Protein AF-J9FQJ7-F1 (afdb_monomer)

Radius of gyration: 31.38 Å; Cα contacts (8 Å, |Δi|>4): 404; chains: 1; bounding box: 89×82×82 Å

Solvent-accessible surface area (backbone atoms only — not comparable to full-atom values): 15444 Å² total; per-residue (Å²): 133,92,81,84,87,81,90,81,82,86,78,79,83,82,81,95,75,77,75,66,72,74,61,57,68,70,65,64,70,76,75,70,66,79,76,72,74,74,38,44,45,42,69,58,22,39,30,36,49,94,94,39,80,29,40,21,56,58,61,74,60,65,75,38,63,67,59,36,51,51,44,58,73,72,46,72,92,54,49,48,59,42,84,35,36,76,84,23,55,42,47,35,35,33,52,55,97,50,30,36,29,47,49,33,40,38,34,34,33,79,86,69,47,83,44,78,45,43,34,75,76,44,34,78,75,40,48,97,34,49,55,98,84,36,30,43,37,47,85,37,66,50,76,44,46,30,31,40,82,56,75,72,46,83,44,72,38,43,62,46,58,42,36,34,32,34,36,41,34,35,30,53,58,16,26,63,75,45,80,48,80,46,80,48,83,84,76,77,60,76,48,71,68,56,50,50,52,51,52,61,67,49,38,62,54,86,84,42,63,96,46,73,92,44,51,75,47,79,42,72,46,77,73,38,57,46,97,70,55,45,84,72,48,67,43,74,80,47,49,31,46,54,92,49,72,69,55,59,68,73,61,42,53,57,52,51,49,41,68,75,63,96

Mean predicted aligned error: 13.98 Å

Secondary structure (DSSP, 8-state):
---PPPP----PPP---SSSHHHHTTTSTTS-S------PPPPPEEEEETTEEEEE-S-TGGGSHHHHHHHHHHS-TTB--BTTBTTSEEEEEEEETTEEEEEEEEEEBTT--EEEEETTGGGTTTTTTEETTEEE-TT--EEEEEEEEEEEEE-SSTT-EEEEEEEEEEEETTEEEEEEEEE--------HHHHHHHHHHHS-GGG-GGGTTSEEEEEEEEEEE-TTS-EEEEEEEEEEEESS-S--HHHHHHHHHHHH--

Structure (mmCIF, N/CA/C/O backbone):
data_AF-J9FQJ7-F1
#
_entry.id   AF-J9FQJ7-F1
#
loop_
_atom_site.group_PDB
_atom_site.id
_atom_site.type_symbol
_atom_site.label_atom_id
_atom_site.label_alt_id
_atom_site.label_comp_id
_atom_site.label_asym_id
_atom_site.label_entity_id
_atom_site.label_seq_id
_atom_site.pdbx_PDB_ins_code
_atom_site.Cartn_x
_atom_site.Cartn_y
_atom_site.Cartn_z
_atom_site.occupancy
_atom_site.B_iso_or_equiv
_atom_site.auth_seq_id
_atom_site.auth_comp_id
_atom_site.auth_asym_id
_atom_site.auth_atom_id
_atom_site.pdbx_PDB_model_num
ATOM 1 N N . MET A 1 1 ? 65.780 64.281 44.692 1.00 38.72 1 MET A N 1
ATOM 2 C CA . MET A 1 1 ? 66.089 65.196 43.569 1.00 38.72 1 MET A CA 1
ATOM 3 C C . MET A 1 1 ? 65.374 64.689 42.322 1.00 38.72 1 MET A C 1
ATOM 5 O O . MET A 1 1 ? 65.414 63.494 42.070 1.00 38.72 1 MET A O 1
ATOM 9 N N . LYS A 1 2 ? 64.657 65.574 41.615 1.00 44.59 2 LYS A N 1
ATOM 10 C CA . LYS A 1 2 ? 63.911 65.318 40.367 1.00 44.59 2 LYS A CA 1
ATOM 11 C C . LYS A 1 2 ? 64.700 64.455 39.370 1.00 44.59 2 LYS A C 1
ATOM 13 O O . LYS A 1 2 ? 65.874 64.737 39.159 1.00 44.59 2 LYS A O 1
ATOM 18 N N . LYS A 1 3 ? 63.998 63.610 38.607 1.00 37.88 3 LYS A N 1
ATOM 19 C CA . LYS A 1 3 ? 63.915 63.755 37.140 1.00 37.88 3 LYS A CA 1
ATOM 20 C C . LYS A 1 3 ? 62.794 62.888 36.556 1.00 37.88 3 LYS A C 1
ATOM 22 O O . LYS A 1 3 ? 62.635 61.727 36.905 1.00 37.88 3 LYS A O 1
ATOM 27 N N . ARG A 1 4 ? 61.992 63.538 35.707 1.00 34.91 4 ARG A N 1
ATOM 28 C CA . ARG A 1 4 ? 60.878 62.979 34.933 1.00 34.91 4 ARG A CA 1
ATOM 29 C C . ARG A 1 4 ? 61.412 61.997 33.882 1.00 34.91 4 ARG A C 1
ATOM 31 O O . ARG A 1 4 ? 62.463 62.292 33.310 1.00 34.91 4 ARG A O 1
ATOM 38 N N . PRO A 1 5 ? 60.682 60.922 33.556 1.00 39.94 5 PRO A N 1
ATOM 39 C CA . PRO A 1 5 ? 60.961 60.128 32.374 1.00 39.94 5 PRO A CA 1
ATOM 40 C C . PRO A 1 5 ? 60.365 60.757 31.106 1.00 39.94 5 PRO A C 1
ATOM 42 O O . PRO A 1 5 ? 59.358 61.467 31.127 1.00 39.94 5 PRO A O 1
ATOM 45 N N . VAL A 1 6 ? 61.075 60.485 30.016 1.00 41.38 6 VAL A N 1
ATOM 46 C CA . VAL A 1 6 ? 60.864 60.913 28.634 1.00 41.38 6 VAL A CA 1
ATOM 47 C C . VAL A 1 6 ? 59.733 60.110 27.981 1.00 41.38 6 VAL A C 1
ATOM 49 O O . VAL A 1 6 ? 59.496 58.949 28.302 1.00 41.38 6 VAL A O 1
ATOM 52 N N . ASN A 1 7 ? 59.036 60.781 27.068 1.00 40.84 7 ASN A N 1
ATOM 53 C CA . ASN A 1 7 ? 57.886 60.337 26.288 1.00 40.84 7 ASN A CA 1
ATOM 54 C C . ASN A 1 7 ? 58.243 59.213 25.289 1.00 40.84 7 ASN A C 1
ATOM 56 O O . ASN A 1 7 ? 59.280 59.296 24.636 1.00 40.84 7 ASN A O 1
ATOM 60 N N . ASN A 1 8 ? 57.356 58.231 25.084 1.00 35.78 8 ASN A N 1
ATOM 61 C CA . ASN A 1 8 ? 57.299 57.487 23.819 1.00 35.78 8 ASN A CA 1
ATOM 62 C C . ASN A 1 8 ? 55.848 57.026 23.539 1.00 35.78 8 ASN A C 1
ATOM 64 O O . ASN A 1 8 ? 55.191 56.512 24.450 1.00 35.78 8 ASN A O 1
ATOM 68 N N . PRO A 1 9 ? 55.315 57.222 22.317 1.00 40.34 9 PRO A N 1
ATOM 69 C CA . PRO A 1 9 ? 53.906 57.019 22.007 1.00 40.34 9 PRO A CA 1
ATOM 70 C C . PRO A 1 9 ? 53.543 55.536 21.867 1.00 40.34 9 PRO A C 1
ATOM 72 O O . PRO A 1 9 ? 54.308 54.717 21.353 1.00 40.34 9 PRO A O 1
ATOM 75 N N . LYS A 1 10 ? 52.326 55.206 22.315 1.00 39.50 10 LYS A N 1
ATOM 76 C CA . LYS A 1 10 ? 51.719 53.873 22.238 1.00 39.50 10 LYS A CA 1
ATOM 77 C C . LYS A 1 10 ? 51.669 53.391 20.782 1.00 39.50 10 LYS A C 1
ATOM 79 O O . LYS A 1 10 ? 50.860 53.873 19.993 1.00 39.50 10 LYS A O 1
ATOM 84 N N . LYS A 1 11 ? 52.500 52.402 20.446 1.00 37.78 11 LYS A N 1
ATOM 85 C CA . LYS A 1 11 ? 52.302 51.549 19.270 1.00 37.78 11 LYS A CA 1
ATOM 86 C C . LYS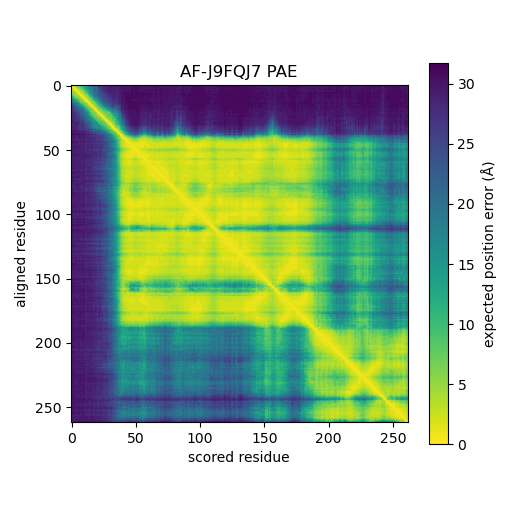 A 1 11 ? 51.132 50.606 19.555 1.00 37.78 11 LYS A C 1
ATOM 88 O O . LYS A 1 11 ? 51.197 49.787 20.468 1.00 37.78 11 LYS A O 1
ATOM 93 N N . TYR A 1 12 ? 50.060 50.754 18.785 1.00 36.38 12 TYR A N 1
ATOM 94 C CA . TYR A 1 12 ? 48.949 49.809 18.736 1.00 36.38 12 TYR A CA 1
ATOM 95 C C . TYR A 1 12 ? 49.454 48.456 18.205 1.00 36.38 12 TYR A C 1
ATOM 97 O O . TYR A 1 12 ? 50.149 48.444 17.185 1.00 36.38 12 TYR A O 1
ATOM 105 N N . PRO A 1 13 ? 49.148 47.320 18.856 1.00 41.06 13 PRO A N 1
ATOM 106 C CA . PRO A 1 13 ? 49.578 46.022 18.363 1.00 41.06 13 PRO A CA 1
ATOM 107 C C . PRO A 1 13 ? 48.732 45.602 17.158 1.00 41.06 13 PRO A C 1
ATOM 109 O O . PRO A 1 13 ? 47.512 45.440 17.234 1.00 41.06 13 PRO A O 1
ATOM 112 N N . LEU A 1 14 ? 49.436 45.428 16.042 1.00 39.94 14 LEU A N 1
ATOM 113 C CA . LEU A 1 14 ? 49.028 44.662 14.875 1.00 39.94 14 LEU A CA 1
ATOM 114 C C . LEU A 1 14 ? 48.713 43.210 15.297 1.00 39.94 14 LEU A C 1
ATOM 116 O O . LEU A 1 14 ? 49.358 42.675 16.195 1.00 39.94 14 LEU A O 1
ATOM 120 N N . MET A 1 15 ? 47.792 42.568 14.572 1.00 36.59 15 MET A N 1
ATOM 121 C CA . MET A 1 15 ? 47.469 41.128 14.597 1.00 36.59 15 MET A CA 1
ATOM 122 C C . MET A 1 15 ? 46.453 40.642 15.649 1.00 36.59 15 MET A C 1
ATOM 124 O O . MET A 1 15 ? 46.691 39.711 16.413 1.00 36.59 15 MET A O 1
ATOM 128 N N . LYS A 1 16 ? 45.219 41.156 15.554 1.00 38.44 16 LYS A N 1
ATOM 129 C CA . LYS A 1 16 ? 43.998 40.350 15.770 1.00 38.44 16 LYS A CA 1
ATOM 130 C C . LYS A 1 16 ? 43.601 39.643 14.464 1.00 38.44 16 LYS A C 1
ATOM 132 O O . LYS A 1 16 ? 42.552 39.927 13.905 1.00 38.44 16 LYS A O 1
ATOM 137 N N . THR A 1 17 ? 44.435 38.754 13.937 1.00 46.81 17 THR A N 1
ATOM 138 C CA . THR A 1 17 ? 44.127 38.042 12.679 1.00 46.81 17 THR A CA 1
ATOM 139 C C . THR A 1 17 ? 44.754 36.652 12.651 1.00 46.81 17 THR A C 1
ATOM 141 O O . THR A 1 17 ? 45.460 36.307 11.719 1.00 46.81 17 THR A O 1
ATOM 144 N N . LEU A 1 18 ? 44.512 35.834 13.679 1.00 37.97 18 LEU A N 1
ATOM 145 C CA . LEU A 1 18 ? 44.855 34.399 13.639 1.00 37.97 18 LEU A CA 1
ATOM 146 C C . LEU A 1 18 ? 43.836 33.484 14.348 1.00 37.97 18 LEU A C 1
ATOM 148 O O . LEU A 1 18 ? 44.015 32.271 14.373 1.00 37.97 18 LEU A O 1
ATOM 152 N N . SER A 1 19 ? 42.715 34.019 14.850 1.00 38.72 19 SER A N 1
ATOM 153 C CA . SER A 1 19 ? 41.631 33.221 15.458 1.00 38.72 19 SER A CA 1
ATOM 154 C C . SER A 1 19 ? 40.367 33.090 14.594 1.00 38.72 19 SER A C 1
ATOM 156 O O . SER A 1 19 ? 39.482 32.306 14.934 1.00 38.72 19 SER A O 1
ATOM 158 N N . ALA A 1 20 ? 40.284 33.793 13.458 1.00 40.03 20 ALA A N 1
ATOM 159 C CA . ALA A 1 20 ? 39.138 33.715 12.545 1.00 40.03 20 ALA A CA 1
ATOM 160 C C . ALA A 1 20 ? 39.263 32.588 11.499 1.00 40.03 20 ALA A C 1
ATOM 162 O O . ALA A 1 20 ? 38.255 32.055 11.047 1.00 40.03 20 ALA A O 1
ATOM 163 N N . PHE A 1 21 ? 40.482 32.154 11.160 1.00 41.41 21 PHE A N 1
ATOM 164 C CA . PHE A 1 21 ? 40.698 31.182 10.078 1.00 41.41 21 PHE A CA 1
ATOM 165 C C . PHE A 1 21 ? 40.535 29.714 10.509 1.00 41.41 21 PHE A C 1
ATOM 167 O O . PHE A 1 21 ? 40.310 28.838 9.682 1.00 41.41 21 PHE A O 1
ATOM 174 N N . ARG A 1 22 ? 40.573 29.433 11.819 1.00 34.91 22 ARG A N 1
ATOM 175 C CA . ARG A 1 22 ? 40.413 28.072 12.365 1.00 34.91 22 ARG A CA 1
ATOM 176 C C . ARG A 1 22 ? 38.962 27.705 12.705 1.00 34.91 22 ARG A C 1
ATOM 178 O O . ARG A 1 22 ? 38.684 26.548 12.990 1.00 34.91 22 ARG A O 1
ATOM 185 N N . ARG A 1 23 ? 38.039 28.677 12.660 1.00 37.31 23 ARG A N 1
ATOM 186 C CA . ARG A 1 23 ? 36.595 28.479 12.905 1.00 37.31 23 ARG A CA 1
ATOM 187 C C . ARG A 1 23 ? 35.759 28.398 11.626 1.00 37.31 23 ARG A C 1
ATOM 189 O O . ARG A 1 23 ? 34.637 27.915 11.685 1.00 37.31 23 ARG A O 1
ATOM 196 N N . PHE A 1 24 ? 36.305 28.808 10.479 1.00 39.41 24 PHE A N 1
ATOM 197 C CA . PHE A 1 24 ? 35.575 28.787 9.206 1.00 39.41 24 PHE A CA 1
ATOM 198 C C . PHE A 1 24 ? 35.707 27.455 8.444 1.00 39.41 24 PHE A C 1
ATOM 200 O O . PHE A 1 24 ? 34.824 27.099 7.676 1.00 39.41 24 PHE A O 1
ATOM 207 N N . VAL A 1 25 ? 36.756 26.668 8.713 1.00 42.97 25 VAL A N 1
ATOM 208 C CA . VAL A 1 25 ? 36.986 25.360 8.058 1.00 42.97 25 VAL A CA 1
ATOM 209 C C . VAL A 1 25 ? 36.219 24.207 8.733 1.00 42.97 25 VAL A C 1
ATOM 211 O O . VAL A 1 25 ? 36.070 23.141 8.151 1.00 42.97 25 VAL A O 1
ATOM 214 N N . PHE A 1 26 ? 35.652 24.421 9.926 1.00 33.88 26 PHE A N 1
ATOM 215 C CA . PHE A 1 26 ? 34.809 23.421 10.603 1.00 33.88 26 PHE A CA 1
ATOM 216 C C . PHE A 1 26 ? 33.304 23.569 10.328 1.00 33.88 26 PHE A C 1
ATOM 218 O O . PHE A 1 26 ? 32.543 22.673 10.674 1.00 33.88 26 PHE A O 1
ATOM 225 N N . PHE A 1 27 ? 32.866 24.664 9.695 1.00 36.97 27 PHE A N 1
ATOM 226 C CA . PHE A 1 27 ? 31.447 24.890 9.381 1.00 36.97 27 PHE A CA 1
ATOM 227 C C . PHE A 1 27 ? 31.077 24.604 7.920 1.00 36.97 27 PHE A C 1
ATOM 229 O O . PHE A 1 27 ? 29.901 24.434 7.617 1.00 36.97 27 PHE A O 1
ATOM 236 N N . THR A 1 28 ? 32.052 24.499 7.014 1.00 43.72 28 THR A N 1
ATOM 237 C CA . THR A 1 28 ? 31.805 24.210 5.590 1.00 43.72 28 THR A CA 1
ATOM 238 C C . THR A 1 28 ? 31.929 22.729 5.225 1.00 43.72 28 THR A C 1
ATOM 240 O O . THR A 1 28 ? 31.447 22.325 4.172 1.00 43.72 28 THR A O 1
ATOM 243 N N . THR A 1 29 ? 32.497 21.889 6.094 1.00 44.59 29 THR A N 1
ATOM 244 C CA . THR A 1 29 ? 32.603 20.433 5.877 1.00 44.59 29 THR A CA 1
ATOM 245 C C . THR A 1 29 ? 31.392 19.636 6.373 1.00 44.59 29 THR A C 1
ATOM 247 O O . THR A 1 29 ? 31.287 18.454 6.063 1.00 44.59 29 THR A O 1
ATOM 250 N N . LEU A 1 30 ? 30.436 20.265 7.071 1.00 45.62 30 LEU A N 1
ATOM 251 C CA . LEU A 1 30 ? 29.210 19.606 7.549 1.00 45.62 30 LEU A CA 1
ATOM 252 C C . LEU A 1 30 ? 28.014 19.725 6.579 1.00 45.62 30 LEU A C 1
ATOM 254 O O . LEU A 1 30 ? 26.945 19.207 6.877 1.00 45.62 30 LEU A O 1
ATOM 258 N N . LEU A 1 31 ? 28.163 20.388 5.424 1.00 48.47 31 LEU A N 1
ATOM 259 C CA . LEU A 1 31 ? 27.034 20.688 4.524 1.00 48.47 31 LEU A CA 1
ATOM 260 C C . LEU A 1 31 ? 27.072 19.996 3.150 1.00 48.47 31 LEU A C 1
ATOM 262 O O . LEU A 1 31 ? 26.295 20.358 2.272 1.00 48.47 31 LEU A O 1
ATOM 266 N N . LEU A 1 32 ? 27.961 19.018 2.948 1.00 47.22 32 LEU A N 1
ATOM 267 C CA . LEU A 1 32 ? 28.160 18.350 1.650 1.00 47.22 32 LEU A CA 1
ATOM 268 C C . LEU A 1 32 ? 28.415 16.839 1.758 1.00 47.22 32 LEU A C 1
ATOM 270 O O . LEU A 1 32 ? 28.923 16.230 0.819 1.00 47.22 32 LEU A O 1
ATOM 274 N N . THR A 1 33 ? 28.011 16.199 2.860 1.00 45.09 33 THR A N 1
ATOM 275 C CA . THR A 1 33 ? 27.604 14.801 2.698 1.00 45.09 33 THR A CA 1
ATOM 276 C C . THR A 1 33 ? 26.243 14.866 2.017 1.00 45.09 33 THR A C 1
ATOM 278 O O . THR A 1 33 ? 25.358 15.559 2.530 1.00 45.09 33 THR A O 1
ATOM 281 N N . PRO A 1 34 ? 26.027 14.234 0.850 1.00 44.69 34 PRO A N 1
ATOM 282 C CA . PRO A 1 34 ? 24.662 13.909 0.510 1.00 44.69 34 PRO A CA 1
ATOM 283 C C . PRO A 1 34 ? 24.174 13.102 1.711 1.00 44.69 34 PRO A C 1
ATOM 285 O O . PRO A 1 34 ? 24.672 12.004 1.962 1.00 44.69 34 PRO A O 1
ATOM 288 N N . LEU A 1 35 ? 23.231 13.649 2.485 1.00 41.72 35 LEU A N 1
ATOM 289 C CA . LEU A 1 35 ? 22.258 12.777 3.107 1.00 41.72 35 LEU A CA 1
ATOM 290 C C . LEU A 1 35 ? 21.648 12.060 1.906 1.00 41.72 35 LEU A C 1
ATOM 292 O O . LEU A 1 35 ? 20.705 12.551 1.290 1.00 41.72 35 LEU A O 1
ATOM 296 N N . SER A 1 36 ? 22.227 10.926 1.511 1.00 41.22 36 SER A N 1
ATOM 297 C CA . SER A 1 36 ? 21.430 9.859 0.956 1.00 41.22 36 SER A CA 1
ATOM 298 C C . SER A 1 36 ? 20.379 9.672 2.029 1.00 41.22 36 SER A C 1
ATOM 300 O O . SER A 1 36 ? 20.680 9.142 3.100 1.00 41.22 36 SER A O 1
ATOM 302 N N . ALA A 1 37 ? 19.217 10.289 1.822 1.00 44.44 37 ALA A N 1
ATOM 303 C CA . ALA A 1 37 ? 18.061 10.079 2.649 1.00 44.44 37 ALA A CA 1
ATOM 304 C C . ALA A 1 37 ? 17.823 8.580 2.531 1.00 44.44 37 ALA A C 1
ATOM 306 O O . ALA A 1 37 ? 17.258 8.114 1.547 1.00 44.44 37 ALA A O 1
ATOM 307 N N . TRP A 1 38 ? 18.381 7.810 3.464 1.00 42.88 38 TRP A N 1
ATOM 308 C CA . TRP A 1 38 ? 17.984 6.438 3.663 1.00 42.88 38 TRP A CA 1
ATOM 309 C C . TRP A 1 38 ? 16.540 6.557 4.112 1.00 42.88 38 TRP A C 1
ATOM 311 O O . TRP A 1 38 ? 16.250 6.754 5.293 1.00 42.88 38 TRP A O 1
ATOM 321 N N . SER A 1 39 ? 15.624 6.541 3.152 1.00 54.41 39 SER A N 1
ATOM 322 C CA . SER A 1 39 ? 14.223 6.356 3.443 1.00 54.41 39 SER A CA 1
ATOM 323 C C . SER A 1 39 ? 14.117 4.945 3.997 1.00 54.41 39 SER A C 1
ATOM 325 O O . SER A 1 39 ? 14.178 3.943 3.298 1.00 54.41 39 SER A O 1
ATOM 327 N N . SER A 1 40 ? 14.058 4.847 5.320 1.00 60.44 40 SER A N 1
ATOM 328 C CA . SER A 1 40 ? 13.872 3.555 5.964 1.00 60.44 40 SER A CA 1
ATOM 329 C C . SER A 1 40 ? 12.579 2.939 5.438 1.00 60.44 40 SER A C 1
ATOM 331 O O . SER A 1 40 ? 11.569 3.632 5.295 1.00 60.44 40 SER A O 1
ATOM 333 N N . ALA A 1 41 ? 12.612 1.644 5.124 1.00 76.56 41 ALA A N 1
ATOM 334 C CA . ALA A 1 41 ? 11.402 0.950 4.718 1.00 76.56 41 ALA A CA 1
ATOM 335 C C . ALA A 1 41 ? 10.360 1.079 5.838 1.00 76.56 41 ALA A C 1
ATOM 337 O O . ALA A 1 41 ? 10.645 0.765 6.995 1.00 76.56 41 ALA A O 1
ATOM 338 N N . GLN A 1 42 ? 9.171 1.557 5.498 1.00 83.31 42 GLN A N 1
ATOM 339 C CA . GLN A 1 42 ? 8.117 1.823 6.463 1.00 83.31 42 GLN A CA 1
ATOM 340 C C . GLN A 1 42 ? 7.518 0.512 6.981 1.00 83.31 42 GLN A C 1
ATOM 342 O O . GLN A 1 42 ? 7.348 -0.475 6.247 1.00 83.31 42 GLN A O 1
ATOM 347 N N . LEU A 1 43 ? 7.183 0.497 8.271 1.00 85.25 43 LEU A N 1
ATOM 348 C CA . LEU A 1 43 ? 6.448 -0.607 8.872 1.00 85.25 43 LEU A CA 1
ATOM 349 C C . LEU A 1 43 ? 5.051 -0.677 8.253 1.00 85.25 43 LEU A C 1
ATOM 351 O O . LEU A 1 43 ? 4.354 0.332 8.113 1.00 85.25 43 LEU A O 1
ATOM 355 N N . GLY A 1 44 ? 4.686 -1.885 7.823 1.00 90.50 44 GLY A N 1
ATOM 356 C CA . GLY A 1 44 ? 3.352 -2.169 7.313 1.00 90.50 44 GLY A CA 1
ATOM 357 C C . GLY A 1 44 ? 2.348 -2.263 8.454 1.00 90.50 44 GLY A C 1
ATOM 358 O O . GLY A 1 44 ? 2.691 -2.654 9.568 1.00 90.50 44 GLY A O 1
ATOM 359 N N . GLU A 1 45 ? 1.109 -1.916 8.148 1.00 96.25 45 GLU A N 1
ATOM 360 C CA . GLU A 1 45 ? -0.042 -2.133 9.016 1.00 96.25 45 GLU A CA 1
ATOM 361 C C . GLU A 1 45 ? -0.665 -3.505 8.720 1.00 96.25 45 GLU A C 1
ATOM 363 O O . GLU A 1 45 ? -0.205 -4.236 7.840 1.00 96.25 45 GLU A O 1
ATOM 368 N N . TRP A 1 46 ? -1.718 -3.882 9.439 1.00 97.81 46 TRP A N 1
ATOM 369 C CA . TRP A 1 46 ? -2.444 -5.126 9.173 1.00 97.81 46 TRP A CA 1
ATOM 370 C C . TRP A 1 46 ? -3.811 -4.838 8.568 1.00 97.81 46 TRP A C 1
ATOM 372 O O . TRP A 1 46 ? -4.486 -3.902 8.984 1.00 97.81 46 TRP A O 1
ATOM 382 N N . ILE A 1 47 ? -4.256 -5.665 7.623 1.00 98.44 47 ILE A N 1
ATOM 383 C CA . ILE A 1 47 ? -5.626 -5.619 7.107 1.00 98.44 47 ILE A CA 1
ATOM 384 C C . ILE A 1 47 ? -6.190 -7.025 6.916 1.00 98.44 47 ILE A C 1
ATOM 386 O O . ILE A 1 47 ? -5.539 -7.902 6.351 1.00 98.44 47 ILE A O 1
ATOM 390 N N . PHE A 1 48 ? -7.414 -7.242 7.389 1.00 98.25 48 PHE A N 1
ATOM 391 C CA . PHE A 1 48 ? -8.178 -8.452 7.105 1.00 98.25 48 PHE A CA 1
ATOM 392 C C . PHE A 1 48 ? -9.050 -8.249 5.865 1.00 98.25 48 PHE A C 1
ATOM 394 O O . PHE A 1 48 ? -9.884 -7.343 5.820 1.00 98.25 48 PHE A O 1
ATOM 401 N N . PHE A 1 49 ? -8.873 -9.100 4.858 1.00 97.19 49 PHE A N 1
ATOM 402 C CA . PHE A 1 49 ? -9.619 -9.053 3.601 1.00 97.19 49 PHE A CA 1
ATOM 403 C C . PHE A 1 49 ? -9.952 -10.474 3.153 1.00 97.19 49 PHE A C 1
ATOM 405 O O . PHE A 1 49 ? -9.070 -11.326 3.096 1.00 97.19 49 PHE A O 1
ATOM 412 N N . GLN A 1 50 ? -11.235 -10.730 2.866 1.00 93.88 50 GLN A N 1
ATOM 413 C CA . GLN A 1 50 ? -11.739 -12.037 2.409 1.00 93.88 50 GLN A CA 1
ATOM 414 C C . GLN A 1 50 ? -11.340 -13.220 3.316 1.00 93.88 50 GLN A C 1
ATOM 416 O O . GLN A 1 50 ? -11.065 -14.317 2.847 1.00 93.88 50 GLN A O 1
ATOM 421 N N . GLY A 1 51 ? -11.323 -13.000 4.636 1.00 93.06 51 GLY A N 1
ATOM 422 C CA . GLY A 1 51 ? -10.985 -14.034 5.623 1.00 93.06 51 GLY A CA 1
ATOM 423 C C . GLY A 1 51 ? -9.484 -14.256 5.830 1.00 93.06 51 GLY A C 1
ATOM 424 O O . GLY A 1 51 ? -9.103 -15.050 6.683 1.00 93.06 51 GLY A O 1
ATOM 425 N N . GLU A 1 52 ? -8.631 -13.527 5.114 1.00 96.25 52 GLU A N 1
ATOM 426 C CA . GLU A 1 52 ? -7.181 -13.638 5.224 1.00 96.25 52 GLU A CA 1
ATOM 427 C C . GLU A 1 52 ? -6.560 -12.381 5.833 1.00 96.25 52 GLU A C 1
ATOM 429 O O . GLU A 1 52 ? -7.101 -11.276 5.730 1.00 96.25 52 GLU A O 1
ATOM 434 N N . LYS A 1 53 ? -5.392 -12.553 6.456 1.00 97.00 53 LYS A N 1
ATOM 435 C CA . LYS A 1 53 ? -4.581 -11.462 6.999 1.00 97.00 53 LYS A CA 1
ATOM 436 C C . LYS A 1 53 ? -3.537 -11.032 5.971 1.00 97.00 53 LYS A C 1
ATOM 438 O O . LYS A 1 53 ? -2.772 -11.859 5.481 1.00 97.00 53 LYS A O 1
ATOM 443 N N . TRP A 1 54 ? -3.474 -9.734 5.710 1.00 97.88 54 TRP A N 1
ATOM 444 C CA . TRP A 1 54 ? -2.545 -9.113 4.774 1.00 97.88 54 TRP A CA 1
ATOM 445 C C . TRP A 1 54 ? -1.730 -8.030 5.476 1.00 97.88 54 TRP A C 1
ATOM 447 O O . TRP A 1 54 ? -2.208 -7.389 6.416 1.00 97.88 54 TRP A O 1
ATOM 457 N N . ILE A 1 55 ? -0.512 -7.799 4.992 1.00 96.75 55 ILE A N 1
ATOM 458 C CA . ILE A 1 55 ? 0.270 -6.609 5.327 1.00 96.75 55 ILE A CA 1
ATOM 459 C C . ILE A 1 55 ? -0.285 -5.460 4.491 1.00 96.75 55 ILE A C 1
ATOM 461 O O . ILE A 1 55 ? -0.300 -5.538 3.265 1.00 96.75 55 ILE A O 1
ATOM 465 N N . LEU A 1 56 ? -0.716 -4.387 5.137 1.00 97.19 56 LEU A N 1
ATOM 466 C CA . LEU A 1 56 ? -1.111 -3.152 4.485 1.00 97.19 56 LEU A CA 1
ATOM 467 C C . LEU A 1 56 ? 0.119 -2.254 4.314 1.00 97.19 56 LEU A C 1
ATOM 469 O O . LEU A 1 56 ? 0.742 -1.823 5.283 1.00 97.19 56 LEU A O 1
ATOM 473 N N . LEU A 1 57 ? 0.471 -1.961 3.067 1.00 94.81 57 LEU A N 1
ATOM 474 C CA . LEU A 1 57 ? 1.621 -1.139 2.689 1.00 94.81 57 LEU A CA 1
ATOM 475 C C . LEU A 1 57 ? 1.207 0.331 2.505 1.00 94.81 57 LEU A C 1
ATOM 477 O O . LEU A 1 57 ? 1.574 0.995 1.535 1.00 94.81 57 LEU A O 1
ATOM 481 N N . ASN A 1 58 ? 0.381 0.816 3.433 1.00 93.06 58 ASN A N 1
ATOM 482 C CA . ASN A 1 58 ? -0.160 2.168 3.497 1.00 93.06 58 ASN A CA 1
ATOM 483 C C . ASN A 1 58 ? -0.507 2.521 4.948 1.00 93.06 58 ASN A C 1
ATOM 485 O O . ASN A 1 58 ? -0.711 1.628 5.764 1.00 93.06 58 ASN A O 1
ATOM 489 N N . LYS A 1 59 ? -0.689 3.820 5.214 1.00 94.31 59 LYS A N 1
ATOM 490 C CA . LYS A 1 59 ? -1.281 4.338 6.455 1.00 94.31 59 LYS A CA 1
ATOM 491 C C . LYS A 1 59 ? -2.542 5.148 6.151 1.00 94.31 59 LYS A C 1
ATOM 493 O O . LYS A 1 59 ? -2.439 6.329 5.811 1.00 94.31 59 LYS A O 1
ATOM 498 N N . PRO A 1 60 ? -3.743 4.546 6.210 1.00 96.75 60 PRO A N 1
ATOM 499 C CA . PRO A 1 60 ? -4.980 5.236 5.844 1.00 96.75 60 PRO A CA 1
ATOM 500 C C . PRO A 1 60 ? -5.322 6.437 6.736 1.00 96.75 60 PRO A C 1
ATOM 502 O O . PRO A 1 60 ? -5.934 7.388 6.254 1.00 96.75 60 PRO A O 1
ATOM 505 N N . ILE A 1 61 ? -4.925 6.426 8.016 1.00 97.12 61 ILE A N 1
ATOM 506 C CA . ILE A 1 61 ? -5.127 7.569 8.928 1.00 97.12 61 ILE A CA 1
ATOM 507 C C . ILE A 1 61 ? -4.311 8.779 8.461 1.00 97.12 61 ILE A C 1
ATOM 509 O O . ILE A 1 61 ? -4.841 9.882 8.394 1.00 97.12 61 ILE A O 1
ATOM 513 N N . GLU A 1 62 ? -3.058 8.573 8.053 1.00 94.44 62 GLU A N 1
ATOM 514 C CA . GLU A 1 62 ? -2.146 9.650 7.639 1.00 94.44 62 GLU A CA 1
ATOM 515 C C . GLU A 1 62 ? -2.529 10.334 6.323 1.00 94.44 62 GLU A C 1
ATOM 517 O O . GLU A 1 62 ? -1.986 11.388 5.995 1.00 94.44 62 GLU A O 1
ATOM 522 N N . LYS A 1 63 ? -3.481 9.775 5.566 1.00 94.38 63 LYS A N 1
ATOM 523 C CA . LYS A 1 63 ? -4.031 10.451 4.382 1.00 94.38 63 LYS A CA 1
ATOM 524 C C . LYS A 1 63 ? -4.884 11.667 4.728 1.00 94.38 63 LYS A C 1
ATOM 526 O O . LYS A 1 63 ? -5.037 12.538 3.878 1.00 94.38 63 LYS A O 1
ATOM 531 N N . ASP A 1 64 ? -5.400 11.744 5.950 1.00 95.81 64 ASP A N 1
ATOM 532 C CA . ASP A 1 64 ? -6.049 12.936 6.481 1.00 95.81 64 ASP A CA 1
ATOM 533 C C . ASP A 1 64 ? -5.150 13.536 7.570 1.00 95.81 64 ASP A C 1
ATOM 535 O O . ASP A 1 64 ? -5.064 13.036 8.691 1.00 95.81 64 ASP A O 1
ATOM 539 N N . VAL A 1 65 ? -4.445 14.616 7.222 1.00 94.44 65 VAL A N 1
ATOM 540 C CA . VAL A 1 65 ? -3.466 15.260 8.112 1.00 94.44 65 VAL A CA 1
ATOM 541 C C . VAL A 1 65 ? -4.123 15.771 9.395 1.00 94.44 65 VAL A C 1
ATOM 543 O O . VAL A 1 65 ? -3.514 15.702 10.462 1.00 94.44 65 VAL A O 1
ATOM 546 N N . VAL A 1 66 ? -5.362 16.265 9.316 1.00 96.00 66 VAL A N 1
ATOM 547 C CA . VAL A 1 66 ? -6.080 16.778 10.489 1.00 96.00 66 VAL A CA 1
ATOM 548 C C . VAL A 1 66 ? -6.417 15.622 11.419 1.00 96.00 66 VAL A C 1
ATOM 550 O O . VAL A 1 66 ? -6.116 15.692 12.608 1.00 96.00 66 VAL A O 1
ATOM 553 N N . LEU A 1 67 ? -6.965 14.533 10.877 1.00 96.44 67 LEU A N 1
ATOM 554 C CA . LEU A 1 67 ? -7.294 13.335 11.641 1.00 96.44 67 LEU A CA 1
ATOM 555 C C . LEU A 1 67 ? -6.051 12.703 12.280 1.00 96.44 67 LEU A C 1
ATOM 557 O O . LEU A 1 67 ? -6.086 12.357 13.461 1.00 96.44 67 LEU A O 1
ATOM 561 N N . ALA A 1 68 ? -4.946 12.605 11.536 1.00 96.19 68 ALA A N 1
ATOM 562 C CA . ALA A 1 68 ? -3.677 12.090 12.041 1.00 96.19 68 ALA A CA 1
ATOM 563 C C . ALA A 1 68 ? -3.128 12.944 13.194 1.00 96.19 68 ALA A C 1
ATOM 565 O O . ALA A 1 68 ? -2.726 12.410 14.226 1.00 96.19 68 ALA A O 1
ATOM 566 N N . GLN A 1 69 ? -3.177 14.275 13.073 1.00 95.81 69 GLN A N 1
ATOM 567 C CA . GLN A 1 69 ? -2.785 15.177 14.159 1.00 95.81 69 GLN A CA 1
ATOM 568 C C . GLN A 1 69 ? -3.709 15.060 15.375 1.00 95.81 69 GLN A C 1
ATOM 570 O O . GLN A 1 69 ? -3.235 15.101 16.509 1.00 95.81 69 GLN A O 1
ATOM 575 N N . THR A 1 70 ? -5.022 14.929 15.164 1.00 96.69 70 THR A N 1
ATOM 576 C CA . THR A 1 70 ? -5.980 14.728 16.257 1.00 96.69 70 THR A CA 1
ATOM 577 C C . THR A 1 70 ? -5.712 13.420 16.992 1.00 96.69 70 THR A C 1
ATOM 579 O O . THR A 1 70 ? -5.754 13.417 18.220 1.00 96.69 70 THR A O 1
ATOM 582 N N . LEU A 1 71 ? -5.397 12.338 16.271 1.00 96.94 71 LEU A N 1
ATOM 583 C CA . LEU A 1 71 ? -5.003 11.075 16.886 1.00 96.94 71 LEU A CA 1
ATOM 584 C C . LEU A 1 71 ? -3.710 11.242 17.688 1.00 96.94 71 LEU A C 1
ATOM 586 O O . LEU A 1 71 ? -3.718 10.946 18.876 1.00 96.94 71 LEU A O 1
ATOM 590 N N . ASN A 1 72 ? -2.650 11.795 17.095 1.00 94.62 72 ASN A N 1
ATOM 591 C CA . ASN A 1 72 ? -1.367 11.966 17.784 1.00 94.62 72 ASN A CA 1
ATOM 592 C C . ASN A 1 72 ? -1.501 12.780 19.082 1.00 94.62 72 ASN A C 1
ATOM 594 O O . ASN A 1 72 ? -0.932 12.397 20.090 1.00 94.62 72 ASN A O 1
ATOM 598 N N . ARG A 1 73 ? -2.312 13.848 19.100 1.00 95.25 73 ARG A N 1
ATOM 599 C CA . ARG A 1 73 ? -2.573 14.644 20.322 1.00 95.25 73 ARG A CA 1
ATOM 600 C C . ARG A 1 73 ? -3.373 13.908 21.399 1.00 95.25 73 ARG A C 1
ATOM 602 O O . ARG A 1 73 ? -3.444 14.383 22.526 1.00 95.25 73 ARG A O 1
ATOM 609 N N . SER A 1 74 ? -4.067 12.833 21.035 1.00 94.69 74 SER A N 1
ATOM 610 C CA . SER A 1 74 ? -4.848 12.017 21.975 1.00 94.69 74 SER A CA 1
ATOM 611 C C . SER A 1 74 ? -4.058 10.848 22.557 1.00 94.69 74 SER A C 1
ATOM 613 O O . SER A 1 74 ? -4.529 10.203 23.493 1.00 94.69 74 SER A O 1
ATOM 615 N N . LEU A 1 75 ? -2.900 10.554 21.970 1.00 94.12 75 LEU A N 1
ATOM 616 C CA . LEU A 1 75 ? -2.017 9.489 22.398 1.00 94.12 75 LEU A CA 1
ATOM 617 C C . LEU A 1 75 ? -1.031 10.000 23.465 1.00 94.12 75 LEU A C 1
ATOM 619 O O . LEU A 1 75 ? -0.808 11.208 23.542 1.00 94.12 75 LEU A O 1
ATOM 623 N N . PRO A 1 76 ? -0.463 9.108 24.298 1.00 92.44 76 PRO A N 1
ATOM 624 C CA . PRO A 1 76 ? 0.585 9.475 25.247 1.00 92.44 76 PRO A CA 1
ATOM 625 C C . PRO A 1 76 ? 1.814 10.100 24.572 1.00 92.44 76 PRO A C 1
ATOM 627 O O . PRO A 1 76 ? 2.161 9.746 23.445 1.00 92.44 76 PRO A O 1
ATOM 630 N N . ASP A 1 77 ? 2.496 10.997 25.285 1.00 90.06 77 ASP A N 1
ATOM 631 C CA . ASP A 1 77 ? 3.712 11.659 24.792 1.00 90.06 77 ASP A CA 1
ATOM 632 C C . ASP A 1 77 ? 4.940 10.725 24.777 1.00 90.06 77 ASP A C 1
ATOM 634 O O . ASP A 1 77 ? 5.916 11.006 24.086 1.00 90.06 77 ASP A O 1
ATOM 638 N N . ASP A 1 78 ? 4.897 9.614 25.520 1.00 92.06 78 ASP A N 1
ATOM 639 C CA . ASP A 1 78 ? 5.978 8.630 25.679 1.00 92.06 78 ASP A CA 1
ATOM 640 C C . ASP A 1 78 ? 5.873 7.444 24.703 1.00 92.06 78 ASP A C 1
ATOM 642 O O . ASP A 1 78 ? 6.389 6.359 24.975 1.00 92.06 78 ASP A O 1
ATOM 646 N N . ILE A 1 79 ? 5.190 7.621 23.565 1.00 93.06 79 ILE A N 1
ATOM 647 C CA . ILE A 1 79 ? 5.129 6.598 22.515 1.00 93.06 79 ILE A CA 1
ATOM 648 C C . ILE A 1 79 ? 6.485 6.443 21.821 1.00 93.06 79 ILE A C 1
ATOM 650 O O . ILE A 1 79 ? 7.055 7.388 21.268 1.00 93.06 79 ILE A O 1
ATOM 654 N N . CYS A 1 80 ? 6.933 5.195 21.723 1.00 90.06 80 CYS A N 1
ATOM 655 C CA . CYS A 1 80 ? 8.114 4.811 20.969 1.00 90.06 80 CYS A CA 1
ATOM 656 C C . CYS A 1 80 ? 7.910 5.009 19.457 1.00 90.06 80 CYS A C 1
ATOM 658 O O . CYS A 1 80 ? 7.077 4.365 18.820 1.00 90.06 80 CYS A O 1
ATOM 660 N N . CYS A 1 81 ? 8.732 5.870 18.855 1.00 89.38 81 CYS A N 1
ATOM 661 C CA . CYS A 1 81 ? 8.759 6.120 17.412 1.00 89.38 81 CYS A CA 1
ATOM 662 C C . CYS A 1 81 ? 10.075 5.632 16.790 1.00 89.38 81 CYS A C 1
ATOM 664 O O . CYS A 1 81 ? 11.111 5.556 17.449 1.00 89.38 81 CYS A O 1
ATOM 666 N N . SER A 1 82 ? 10.070 5.335 15.489 1.00 87.19 82 SER A N 1
ATOM 667 C CA . SER A 1 82 ? 11.287 4.969 14.749 1.00 87.19 82 SER A CA 1
ATOM 668 C C . SER A 1 82 ? 11.310 5.579 13.349 1.00 87.19 82 SER A C 1
ATOM 670 O O . SER A 1 82 ? 10.290 6.051 12.854 1.00 87.19 82 SER A O 1
ATOM 672 N N . MET A 1 83 ? 12.453 5.521 12.655 1.00 84.25 83 MET A N 1
ATOM 673 C CA . MET A 1 83 ? 12.532 5.961 11.250 1.00 84.25 83 MET A CA 1
ATOM 674 C C . MET A 1 83 ? 11.590 5.169 10.329 1.00 84.25 83 MET A C 1
ATOM 676 O O . MET A 1 83 ? 11.102 5.706 9.340 1.00 84.25 83 MET A O 1
ATOM 680 N N . ALA A 1 84 ? 11.318 3.902 10.660 1.00 83.50 84 ALA A N 1
ATOM 681 C CA . ALA A 1 84 ? 10.376 3.053 9.934 1.00 83.50 84 ALA A CA 1
ATOM 682 C C . ALA A 1 84 ? 8.912 3.268 10.375 1.00 83.50 84 ALA A C 1
ATOM 684 O O . ALA A 1 84 ? 7.993 2.829 9.684 1.00 83.50 84 ALA A O 1
ATOM 685 N N . ASN A 1 85 ? 8.680 3.929 11.515 1.00 89.69 85 ASN A N 1
ATOM 686 C CA . ASN A 1 85 ? 7.358 4.222 12.061 1.00 89.69 85 ASN A CA 1
ATOM 687 C C . ASN A 1 85 ? 7.360 5.535 12.861 1.00 89.69 85 ASN A C 1
ATOM 689 O O . ASN A 1 85 ? 7.442 5.529 14.090 1.00 89.69 85 ASN A O 1
ATOM 693 N N . SER A 1 86 ? 7.286 6.662 12.155 1.00 89.06 86 SER A N 1
ATOM 694 C CA . SER A 1 86 ? 7.373 8.000 12.755 1.00 89.06 86 SER A CA 1
ATOM 695 C C . SER A 1 86 ? 6.155 8.387 13.596 1.00 89.06 86 SER A C 1
ATOM 697 O O . SER A 1 86 ? 6.268 9.252 14.454 1.00 89.06 86 SER A O 1
ATOM 699 N N . SER A 1 87 ? 5.001 7.766 13.356 1.00 90.69 87 SER A N 1
ATOM 700 C CA . SER A 1 87 ? 3.767 7.966 14.128 1.00 90.69 87 SER A CA 1
ATOM 701 C C . SER A 1 87 ? 3.706 7.103 15.390 1.00 90.69 87 SER A C 1
ATOM 703 O O . SER A 1 87 ? 2.794 7.281 16.189 1.00 90.69 87 SER A O 1
ATOM 705 N N . GLY A 1 88 ? 4.631 6.152 15.559 1.00 93.00 88 GLY A N 1
ATOM 706 C CA . GLY A 1 88 ? 4.774 5.342 16.773 1.00 93.00 88 GLY A CA 1
ATOM 707 C C . GLY A 1 88 ? 3.704 4.269 17.007 1.00 93.00 88 GLY A C 1
ATOM 708 O O . GLY A 1 88 ? 3.911 3.362 17.803 1.00 93.00 88 GLY A O 1
ATOM 709 N N . TYR A 1 89 ? 2.601 4.288 16.256 1.00 95.25 89 TYR A N 1
ATOM 710 C CA . TYR A 1 89 ? 1.577 3.242 16.277 1.00 95.25 89 TYR A CA 1
ATOM 711 C C . TYR A 1 89 ? 1.527 2.451 14.966 1.00 95.25 89 TYR A C 1
ATOM 713 O O . TYR A 1 89 ? 2.015 2.890 13.922 1.00 95.25 89 TYR A O 1
ATOM 721 N N . THR A 1 90 ? 0.898 1.281 15.015 1.00 96.50 90 THR A N 1
ATOM 722 C CA . THR A 1 90 ? 0.454 0.520 13.842 1.00 96.50 90 THR A CA 1
ATOM 723 C C . THR A 1 90 ? -1.040 0.258 13.951 1.00 96.50 90 THR A C 1
ATOM 725 O O . THR A 1 90 ? -1.542 -0.046 15.031 1.00 96.50 90 THR A O 1
ATOM 728 N N . ALA A 1 91 ? -1.778 0.409 12.855 1.00 97.75 91 ALA A N 1
ATOM 729 C CA . ALA A 1 91 ? -3.202 0.106 12.839 1.00 97.75 91 ALA A CA 1
ATOM 730 C C . ALA A 1 91 ? -3.495 -1.312 12.330 1.00 97.75 91 ALA A C 1
ATOM 732 O O . ALA A 1 91 ? -2.777 -1.879 11.502 1.00 97.75 91 ALA A O 1
ATOM 733 N N . THR A 1 92 ? -4.606 -1.868 12.807 1.00 98.38 92 THR A N 1
ATOM 734 C CA . THR A 1 92 ? -5.232 -3.057 12.229 1.00 98.38 92 THR A CA 1
ATOM 735 C C . THR A 1 92 ? -6.569 -2.669 11.613 1.00 98.38 92 THR A C 1
ATOM 737 O O . THR A 1 92 ? -7.421 -2.054 12.258 1.00 98.38 92 THR A O 1
ATOM 740 N N . TRP A 1 93 ? -6.755 -3.064 10.360 1.00 98.56 93 TRP A N 1
ATOM 741 C CA . TRP A 1 93 ? -7.909 -2.758 9.527 1.00 98.56 93 TRP A CA 1
ATOM 742 C C . TRP A 1 93 ? -8.673 -4.022 9.148 1.00 98.56 93 TRP A C 1
ATOM 744 O O . TRP A 1 93 ? -8.156 -5.137 9.212 1.00 98.56 93 TRP A O 1
ATOM 754 N N . ALA A 1 94 ? -9.894 -3.843 8.665 1.00 98.25 94 ALA A N 1
ATOM 755 C CA . ALA A 1 94 ? -10.628 -4.884 7.966 1.00 98.25 94 ALA A CA 1
ATOM 756 C C . ALA A 1 94 ? -11.440 -4.282 6.822 1.00 98.25 94 ALA A C 1
ATOM 758 O O . ALA A 1 94 ? -11.909 -3.149 6.920 1.00 98.25 94 ALA A O 1
ATOM 759 N N . ILE A 1 95 ? -11.645 -5.057 5.763 1.00 98.25 95 ILE A N 1
ATOM 760 C CA . ILE A 1 95 ? -12.731 -4.808 4.822 1.00 98.25 95 ILE A CA 1
ATOM 761 C C . ILE A 1 95 ? -13.898 -5.706 5.212 1.00 98.25 95 ILE A C 1
ATOM 763 O O . ILE A 1 95 ? -13.828 -6.929 5.082 1.00 98.25 95 ILE A O 1
ATOM 767 N N . GLU A 1 96 ? -15.003 -5.104 5.628 1.00 97.31 96 GLU A N 1
ATOM 768 C CA . GLU A 1 96 ? -16.236 -5.827 5.912 1.00 97.31 96 GLU A CA 1
ATOM 769 C C . GLU A 1 96 ? -17.373 -5.289 5.063 1.00 97.31 96 GLU A C 1
ATOM 771 O O . GLU A 1 96 ? -17.630 -4.090 5.055 1.00 97.31 96 GLU A O 1
ATOM 776 N N . LYS A 1 97 ? -18.088 -6.176 4.361 1.00 95.88 97 LYS A N 1
ATOM 777 C CA . LYS A 1 97 ? -19.207 -5.787 3.481 1.00 95.88 97 LYS A CA 1
ATOM 778 C C . LYS A 1 97 ? -18.825 -4.669 2.492 1.00 95.88 97 LYS A C 1
ATOM 780 O O . LYS A 1 97 ? -19.644 -3.820 2.160 1.00 95.88 97 LYS A O 1
ATOM 785 N N . GLY A 1 98 ? -17.571 -4.684 2.035 1.00 97.31 98 GLY A N 1
ATOM 786 C CA . GLY A 1 98 ? -17.018 -3.686 1.121 1.00 97.31 98 GLY A CA 1
ATOM 787 C C . GLY A 1 98 ? -16.600 -2.367 1.775 1.00 97.31 98 GLY A C 1
ATOM 788 O O . GLY A 1 98 ? -16.182 -1.471 1.055 1.00 97.31 98 GLY A O 1
ATOM 789 N N . GLU A 1 99 ? -16.675 -2.222 3.099 1.00 98.19 99 GLU A N 1
ATOM 790 C CA . GLU A 1 99 ? -16.277 -1.008 3.821 1.00 98.19 99 GLU A CA 1
ATOM 791 C C . GLU A 1 99 ? -14.942 -1.213 4.547 1.00 98.19 99 GLU A C 1
ATOM 793 O O . GLU A 1 99 ? -14.734 -2.234 5.200 1.00 98.19 99 GLU A O 1
ATOM 798 N N . LEU A 1 100 ? -14.048 -0.231 4.451 1.00 98.62 100 LEU A N 1
ATOM 799 C CA . LEU A 1 100 ? -12.792 -0.155 5.187 1.00 98.62 100 LEU A CA 1
ATOM 800 C C . LEU A 1 100 ? -13.056 0.305 6.621 1.00 98.62 100 LEU A C 1
ATOM 802 O O . LEU A 1 100 ? -13.579 1.397 6.856 1.00 98.62 100 LEU A O 1
ATOM 806 N N . LEU A 1 101 ? -12.662 -0.523 7.582 1.00 98.56 101 LEU A N 1
ATOM 807 C CA . LEU A 1 101 ? -12.905 -0.324 9.004 1.00 98.56 101 LEU A CA 1
ATOM 808 C C . LEU A 1 101 ? -11.595 -0.327 9.785 1.00 98.56 101 LEU A C 1
ATOM 810 O O . LEU A 1 101 ? -10.764 -1.215 9.596 1.00 98.56 101 LEU A O 1
ATOM 814 N N . LEU A 1 102 ? -11.443 0.631 10.699 1.00 98.56 102 LEU A N 1
ATOM 815 C CA . LEU A 1 102 ? -10.366 0.625 11.690 1.00 98.56 102 LEU A CA 1
ATOM 816 C C . LEU A 1 102 ? -10.803 -0.219 12.891 1.00 98.56 102 LEU A C 1
ATOM 818 O O . LEU A 1 102 ? -11.813 0.089 13.531 1.00 98.56 102 LEU A O 1
ATOM 822 N N . TYR A 1 103 ? -10.041 -1.269 13.192 1.00 97.19 103 TYR A N 1
ATOM 823 C CA . TYR A 1 103 ? -10.308 -2.179 14.306 1.00 97.19 103 TYR A CA 1
ATOM 824 C C . TYR A 1 103 ? -9.637 -1.701 15.594 1.00 97.19 103 TYR A C 1
ATOM 826 O O . TYR A 1 103 ? -10.299 -1.502 16.617 1.00 97.19 103 TYR A O 1
ATOM 834 N N . CYS A 1 104 ? -8.324 -1.499 15.529 1.00 97.81 104 CYS A N 1
ATOM 835 C CA . CYS A 1 104 ? -7.515 -1.048 16.650 1.00 97.81 104 CYS A CA 1
ATOM 836 C C . CYS A 1 104 ? -6.240 -0.363 16.164 1.00 97.81 104 CYS A C 1
ATOM 838 O O . CYS A 1 104 ? -5.868 -0.470 14.992 1.00 97.81 104 CYS A O 1
ATOM 840 N N . ILE A 1 105 ? -5.570 0.303 17.096 1.00 97.69 105 ILE A N 1
ATOM 841 C CA . ILE A 1 105 ? -4.171 0.696 16.959 1.00 97.69 105 ILE A CA 1
ATOM 842 C C . ILE A 1 105 ? -3.364 0.089 18.103 1.00 97.69 105 ILE A C 1
ATOM 844 O O . ILE A 1 105 ? -3.873 -0.052 19.217 1.00 97.69 105 ILE A O 1
ATOM 848 N N . ASP A 1 106 ? -2.123 -0.257 17.800 1.00 97.06 106 ASP A N 1
ATOM 849 C CA . ASP A 1 106 ? -1.147 -0.852 18.703 1.00 97.06 106 ASP A CA 1
ATOM 850 C C . ASP A 1 106 ? 0.099 0.037 18.742 1.00 97.06 106 ASP A C 1
ATOM 852 O O . ASP A 1 106 ? 0.566 0.478 17.687 1.00 97.06 106 ASP A O 1
ATOM 856 N N . PHE A 1 107 ? 0.634 0.306 19.930 1.00 95.69 107 PHE A N 1
ATOM 857 C CA . PHE A 1 107 ? 1.874 1.062 20.122 1.00 95.69 107 PHE A CA 1
ATOM 858 C C . PHE A 1 107 ? 2.602 0.624 21.395 1.00 95.69 107 PHE A C 1
ATOM 860 O O . PHE A 1 107 ? 2.000 0.029 22.286 1.00 95.69 107 PHE A O 1
ATOM 867 N N . GLU A 1 108 ? 3.889 0.947 21.476 1.00 93.94 108 GLU A N 1
ATOM 868 C CA . GLU A 1 108 ? 4.734 0.711 22.649 1.00 93.94 108 GLU A CA 1
ATOM 869 C C . GLU A 1 108 ? 5.066 2.057 23.310 1.00 93.94 108 GLU A C 1
ATOM 871 O O . GLU A 1 108 ? 5.243 3.065 22.620 1.00 93.94 108 GLU A O 1
ATOM 876 N N . THR A 1 109 ? 5.133 2.086 24.639 1.00 91.19 109 THR A N 1
ATOM 877 C CA . THR A 1 109 ? 5.585 3.251 25.419 1.00 91.19 109 THR A CA 1
ATOM 878 C C . THR A 1 109 ? 7.045 3.103 25.853 1.00 91.19 109 THR A C 1
ATOM 880 O O . THR A 1 109 ? 7.593 2.004 25.830 1.00 91.19 109 THR A O 1
ATOM 883 N N . ASP A 1 110 ? 7.678 4.168 26.347 1.00 86.69 110 ASP A N 1
ATOM 884 C CA . ASP A 1 110 ? 9.053 4.121 26.883 1.00 86.69 110 ASP A CA 1
ATOM 885 C C . ASP A 1 110 ? 9.235 3.103 28.028 1.00 86.69 110 ASP A C 1
ATOM 887 O O . ASP A 1 110 ? 10.327 2.574 28.258 1.00 86.69 110 ASP A O 1
ATOM 891 N N . THR A 1 111 ? 8.152 2.777 28.738 1.00 85.06 111 THR A N 1
ATOM 892 C CA . THR A 1 111 ? 8.109 1.711 29.754 1.00 85.06 111 THR A CA 1
ATOM 893 C C . THR A 1 111 ? 8.039 0.296 29.167 1.00 85.06 111 THR A C 1
ATOM 895 O O . THR A 1 111 ? 7.965 -0.671 29.927 1.00 85.06 111 THR A O 1
ATOM 898 N N . LYS A 1 112 ? 8.093 0.164 27.836 1.00 80.44 112 LYS A N 1
ATOM 899 C CA . LYS A 1 112 ? 7.936 -1.074 27.058 1.00 80.44 112 LYS A CA 1
ATOM 900 C C . LYS A 1 112 ? 6.616 -1.796 27.305 1.00 80.44 112 LYS A C 1
ATOM 902 O O . LYS A 1 112 ? 6.553 -3.025 27.309 1.00 80.44 112 LYS A O 1
ATOM 907 N N . ALA A 1 113 ? 5.561 -1.032 27.578 1.00 81.25 113 ALA A N 1
ATOM 908 C CA . ALA A 1 113 ? 4.221 -1.582 27.666 1.00 81.25 113 ALA A CA 1
ATOM 909 C C . ALA A 1 113 ? 3.594 -1.597 26.269 1.00 81.25 113 ALA A C 1
ATOM 911 O O . ALA A 1 113 ? 3.433 -0.545 25.650 1.00 81.25 113 ALA A O 1
ATOM 912 N N . ASP A 1 114 ? 3.203 -2.781 25.798 1.00 90.62 114 ASP A N 1
ATOM 913 C CA . ASP A 1 114 ? 2.379 -2.919 24.598 1.00 90.62 114 ASP A CA 1
ATOM 914 C C . ASP A 1 114 ? 0.952 -2.453 24.908 1.00 90.62 114 ASP A C 1
ATOM 916 O O . ASP A 1 114 ? 0.238 -3.049 25.722 1.00 90.62 114 ASP A O 1
ATOM 920 N N . VAL A 1 115 ? 0.520 -1.381 24.248 1.00 95.50 115 VAL A N 1
ATOM 921 C CA . VAL A 1 115 ? -0.809 -0.799 24.422 1.00 95.50 115 VAL A CA 1
ATOM 922 C C . VAL A 1 115 ? -1.632 -1.003 23.159 1.00 95.50 115 VAL A C 1
ATOM 924 O O . VAL A 1 115 ? -1.250 -0.591 22.065 1.00 95.50 115 VAL A O 1
ATOM 927 N N . ARG A 1 116 ? -2.824 -1.579 23.335 1.00 97.06 116 ARG A N 1
ATOM 928 C CA . ARG A 1 116 ? -3.854 -1.687 22.298 1.00 97.06 116 ARG A CA 1
ATOM 929 C C . ARG A 1 116 ? -5.032 -0.777 22.619 1.00 97.06 116 ARG A C 1
ATOM 931 O O . ARG A 1 116 ? -5.654 -0.900 23.676 1.00 97.06 116 ARG A O 1
ATOM 938 N N . LEU A 1 117 ? -5.392 0.084 21.671 1.00 97.56 117 LEU A N 1
ATOM 939 C CA . LEU A 1 117 ? -6.627 0.865 21.717 1.00 97.56 117 LEU A CA 1
ATOM 940 C C . LEU A 1 117 ? -7.608 0.345 20.671 1.00 97.56 117 LEU A C 1
ATOM 942 O O . LEU A 1 117 ? -7.378 0.449 19.465 1.00 97.56 117 LEU A O 1
ATOM 946 N N . GLU A 1 118 ? -8.729 -0.197 21.133 1.00 97.31 118 GLU A N 1
ATOM 947 C CA . GLU A 1 118 ? -9.824 -0.622 20.270 1.00 97.31 118 GLU A CA 1
ATOM 948 C C . GLU A 1 118 ? -10.676 0.569 19.816 1.00 97.31 118 GLU A C 1
ATOM 950 O O . GLU A 1 118 ? -10.683 1.648 20.422 1.00 97.31 118 GLU A O 1
ATOM 955 N N . ALA A 1 119 ? -11.492 0.350 18.783 1.00 94.81 119 ALA A N 1
ATOM 956 C CA . ALA A 1 119 ? -12.407 1.351 18.239 1.00 94.81 119 ALA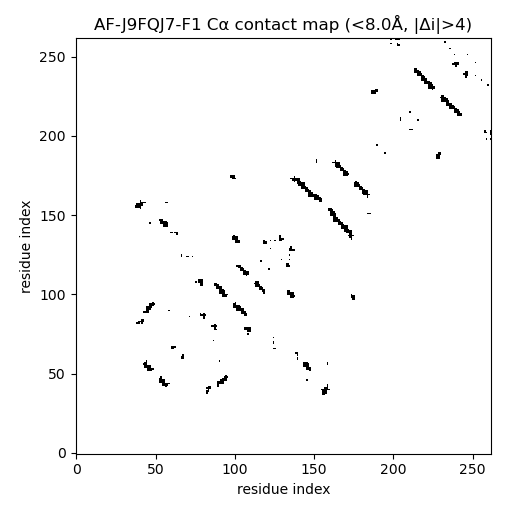 A CA 1
ATOM 957 C C . ALA A 1 119 ? -13.229 2.104 19.308 1.00 94.81 119 ALA A C 1
ATOM 959 O O . ALA A 1 119 ? -13.462 3.308 19.174 1.00 94.81 119 ALA A O 1
ATOM 960 N N . LYS A 1 120 ? -13.656 1.430 20.388 1.00 95.75 120 LYS A N 1
ATOM 961 C CA . LYS A 1 120 ? -14.425 2.049 21.482 1.00 95.75 120 LYS A CA 1
ATOM 962 C C . LYS A 1 120 ? -13.626 3.127 22.224 1.00 95.75 120 LYS A C 1
ATOM 964 O O . LYS A 1 120 ? -14.196 4.172 22.538 1.00 95.75 120 LYS A O 1
ATOM 969 N N . GLN A 1 121 ? -12.341 2.889 22.490 1.00 97.31 121 GLN A N 1
ATOM 970 C CA . GLN A 1 121 ? -11.446 3.848 23.155 1.00 97.31 121 GLN A CA 1
ATOM 971 C C . GLN A 1 121 ? -11.096 5.015 22.221 1.00 97.31 121 GLN A C 1
ATOM 973 O O . GLN A 1 121 ? -10.964 6.150 22.663 1.00 97.31 121 GLN A O 1
ATOM 978 N N . LEU A 1 122 ? -11.057 4.763 20.912 1.00 96.69 122 LEU A N 1
ATOM 979 C CA . LEU A 1 122 ? -10.770 5.762 19.878 1.00 96.69 122 LEU A CA 1
ATOM 980 C C . LEU A 1 122 ? -11.994 6.608 19.466 1.00 96.69 122 LEU A C 1
ATOM 982 O O . LEU A 1 122 ? -11.895 7.500 18.621 1.00 96.69 122 LEU A O 1
ATOM 986 N N . LYS A 1 123 ? -13.170 6.364 20.058 1.00 95.38 123 LYS A N 1
ATOM 987 C CA . LYS A 1 123 ? -14.447 6.979 19.655 1.00 95.38 123 LYS A CA 1
ATOM 988 C C . LYS A 1 123 ? -14.420 8.510 19.629 1.00 95.38 123 LYS A C 1
ATOM 990 O O . LYS A 1 123 ? -15.090 9.100 18.784 1.00 95.38 123 LYS A O 1
ATOM 995 N N . GLN A 1 124 ? -13.710 9.156 20.554 1.00 95.44 124 GLN A N 1
ATOM 996 C CA . GLN A 1 124 ? -13.660 10.621 20.615 1.00 95.44 124 GLN A CA 1
ATOM 997 C C . GLN A 1 124 ? -12.892 11.212 19.427 1.00 95.44 124 GLN A C 1
ATOM 999 O O . GLN A 1 124 ? -13.379 12.159 18.813 1.00 95.44 124 GLN A O 1
ATOM 1004 N N . VAL A 1 125 ? -11.755 10.611 19.067 1.00 97.00 125 VAL A N 1
ATOM 1005 C CA . VAL A 1 125 ? -10.929 11.006 17.913 1.00 97.00 125 VAL A CA 1
ATOM 1006 C C . VAL A 1 125 ? -11.703 10.805 16.612 1.00 97.00 125 VAL A C 1
ATOM 1008 O O . VAL A 1 125 ? -11.807 11.708 15.789 1.00 97.00 125 VAL A O 1
ATOM 1011 N N . PHE A 1 126 ? -12.334 9.640 16.457 1.00 97.56 126 PHE A N 1
ATOM 1012 C CA . PHE A 1 126 ? -13.043 9.259 15.235 1.00 97.56 126 PHE A CA 1
ATOM 1013 C C . PHE A 1 126 ? -14.554 9.504 15.321 1.00 97.56 126 PHE A C 1
ATOM 1015 O O . PHE A 1 126 ? -15.338 8.789 14.694 1.00 97.56 126 PHE A O 1
ATOM 1022 N N . ARG A 1 127 ? -15.005 10.507 16.087 1.00 96.75 127 ARG A N 1
ATOM 1023 C CA . ARG A 1 127 ? -16.435 10.720 16.386 1.00 96.75 127 ARG A CA 1
ATOM 1024 C C . ARG A 1 127 ? -17.305 10.803 15.131 1.00 96.75 127 ARG A C 1
ATOM 1026 O O . ARG A 1 127 ? -18.366 10.183 15.086 1.00 96.75 127 ARG A O 1
ATOM 1033 N N . SER A 1 128 ? -16.849 11.523 14.107 1.00 96.50 128 SER A N 1
ATOM 1034 C CA . SER A 1 128 ? -17.559 11.672 12.827 1.00 96.50 128 SER A CA 1
ATOM 1035 C C . SER A 1 128 ? -17.656 10.363 12.036 1.00 96.50 128 SER A C 1
ATOM 1037 O O . SER A 1 128 ? -18.507 10.225 11.160 1.00 96.50 128 SER A O 1
ATOM 1039 N N . TYR A 1 129 ? -16.819 9.380 12.356 1.00 97.81 129 TYR A N 1
ATOM 1040 C CA . TYR A 1 129 ? -16.651 8.122 11.631 1.00 97.81 129 TYR A CA 1
ATOM 1041 C C . TYR A 1 129 ? -17.105 6.893 12.431 1.00 97.81 129 TYR A C 1
ATOM 1043 O O . TYR A 1 129 ? -17.223 5.801 11.877 1.00 97.81 129 TYR A O 1
ATOM 1051 N N . TYR A 1 130 ? -17.430 7.069 13.711 1.00 97.81 130 TYR A N 1
ATOM 1052 C CA . TYR A 1 130 ? -17.866 6.003 14.602 1.00 97.81 130 TYR A CA 1
ATOM 1053 C C . TYR A 1 130 ? -19.361 5.696 14.434 1.00 97.81 130 TYR A C 1
ATOM 1055 O O . TYR A 1 130 ? -20.222 6.519 14.756 1.00 97.81 130 TYR A O 1
ATOM 1063 N N . ARG A 1 131 ? -19.701 4.492 13.962 1.00 96.38 131 ARG A N 1
ATOM 1064 C CA . ARG A 1 131 ? -21.087 4.026 13.785 1.00 96.38 131 ARG A CA 1
ATOM 1065 C C . ARG A 1 131 ? -21.216 2.548 14.130 1.00 96.38 131 ARG A C 1
ATOM 1067 O O . ARG A 1 131 ? -20.405 1.731 13.708 1.00 96.38 131 ARG A O 1
ATOM 1074 N N . LYS A 1 132 ? -22.275 2.200 14.873 1.00 93.94 132 LYS A N 1
ATOM 1075 C CA . LYS A 1 132 ? -22.612 0.810 15.249 1.00 93.94 132 LYS A CA 1
ATOM 1076 C C . LYS A 1 132 ? -21.434 0.042 15.880 1.00 93.94 132 LYS A C 1
ATOM 1078 O O . LYS A 1 132 ? -21.216 -1.122 15.574 1.00 93.94 132 LYS A O 1
ATOM 1083 N N . GLY A 1 133 ? -20.661 0.710 16.738 1.00 94.25 133 GLY A N 1
ATOM 1084 C CA . GLY A 1 133 ? -19.528 0.092 17.437 1.00 94.25 133 GLY A CA 1
ATOM 1085 C C . GLY A 1 133 ? -18.227 -0.000 16.634 1.00 94.25 133 GLY A C 1
ATOM 1086 O O . GLY A 1 133 ? -17.262 -0.548 17.148 1.00 94.25 133 GLY A O 1
ATOM 1087 N N . LYS A 1 134 ? -18.183 0.526 15.402 1.00 97.38 134 LYS A N 1
ATOM 1088 C CA . LYS A 1 134 ? -17.015 0.452 14.512 1.00 97.38 134 LYS A CA 1
ATOM 1089 C C . LYS A 1 134 ? -16.615 1.830 13.998 1.00 97.38 134 LYS A C 1
ATOM 1091 O O . LYS A 1 134 ? -17.456 2.729 13.914 1.00 97.38 134 LYS A O 1
ATOM 1096 N N . ILE A 1 135 ? -15.350 1.987 13.619 1.00 98.56 135 ILE A N 1
ATOM 1097 C CA . ILE A 1 135 ? -14.840 3.188 12.951 1.00 98.56 135 ILE A CA 1
ATOM 1098 C C . ILE A 1 135 ? -14.813 2.920 11.450 1.00 98.56 135 ILE A C 1
ATOM 1100 O O . ILE A 1 135 ? -14.040 2.095 10.972 1.00 98.56 135 ILE A O 1
ATOM 1104 N N . HIS A 1 136 ? -15.671 3.621 10.716 1.00 98.44 136 HIS A N 1
ATOM 1105 C CA . HIS A 1 136 ? -15.791 3.507 9.265 1.00 98.44 136 HIS A CA 1
ATOM 1106 C C . HIS A 1 136 ? -14.873 4.519 8.599 1.00 98.44 136 HIS A C 1
ATOM 1108 O O . HIS A 1 136 ? -15.070 5.718 8.799 1.00 98.44 136 HIS A O 1
ATOM 1114 N N . ALA A 1 137 ? -13.922 4.066 7.784 1.00 98.19 137 ALA A N 1
ATOM 1115 C CA . ALA A 1 137 ? -12.875 4.886 7.174 1.00 98.19 137 ALA A CA 1
ATOM 1116 C C . ALA A 1 137 ? -13.366 5.798 6.035 1.00 98.19 137 ALA A C 1
ATOM 1118 O O . ALA A 1 137 ? -12.735 5.906 4.988 1.00 98.19 137 ALA A O 1
ATOM 1119 N N . ARG A 1 138 ? -14.507 6.467 6.229 1.00 97.88 138 ARG A N 1
ATOM 1120 C CA . ARG A 1 138 ? -15.214 7.258 5.210 1.00 97.88 138 ARG A CA 1
ATOM 1121 C C . ARG A 1 138 ? -14.442 8.488 4.737 1.00 97.88 138 ARG A C 1
ATOM 1123 O O . ARG A 1 138 ? -14.798 9.063 3.718 1.00 97.88 138 ARG A O 1
ATOM 1130 N N . TRP A 1 139 ? -13.396 8.884 5.460 1.00 97.81 139 TRP A N 1
ATOM 1131 C CA . TRP A 1 139 ? -12.467 9.926 5.020 1.00 97.81 139 TRP A CA 1
ATOM 1132 C C . TRP A 1 139 ? -11.548 9.455 3.888 1.00 97.81 139 TRP A C 1
ATOM 1134 O O . TRP A 1 139 ? -11.048 10.271 3.116 1.00 97.81 139 TRP A O 1
ATOM 1144 N N . PHE A 1 140 ? -11.299 8.147 3.780 1.00 98.06 140 PHE A N 1
ATOM 1145 C CA . PHE A 1 140 ? -10.286 7.627 2.878 1.00 98.06 140 PHE A CA 1
ATOM 1146 C C . PHE A 1 140 ? -10.799 7.548 1.436 1.00 98.06 140 PHE A C 1
ATOM 1148 O O . PHE A 1 140 ? -11.808 6.901 1.145 1.00 98.06 140 PHE A O 1
ATOM 1155 N N . ASN A 1 141 ? -10.038 8.160 0.530 1.00 97.31 141 ASN A N 1
ATOM 1156 C CA . ASN A 1 141 ? -10.197 8.072 -0.916 1.00 97.31 141 ASN A CA 1
ATOM 1157 C C . ASN A 1 141 ? -8.820 7.824 -1.540 1.00 97.31 141 ASN A C 1
ATOM 1159 O O . ASN A 1 141 ? -7.870 8.551 -1.247 1.00 97.31 141 ASN A O 1
ATOM 1163 N N . GLY A 1 142 ? -8.704 6.810 -2.394 1.00 96.69 142 GLY A N 1
ATOM 1164 C CA . GLY A 1 142 ? -7.446 6.468 -3.057 1.00 96.69 142 GLY A CA 1
ATOM 1165 C C . GLY A 1 142 ? -7.220 4.968 -3.155 1.00 96.69 142 GLY A C 1
ATOM 1166 O O . GLY A 1 142 ? -8.160 4.180 -3.112 1.00 96.69 142 GLY A O 1
ATOM 1167 N N . THR A 1 143 ? -5.964 4.560 -3.298 1.00 96.81 143 THR A N 1
ATOM 1168 C CA . THR A 1 143 ? -5.591 3.150 -3.439 1.00 96.81 143 THR A CA 1
ATOM 1169 C C . THR A 1 143 ? -4.917 2.615 -2.183 1.00 96.81 143 THR A C 1
ATOM 1171 O O . THR A 1 143 ? -4.055 3.285 -1.611 1.00 96.81 143 THR A O 1
ATOM 1174 N N . LEU A 1 144 ? -5.262 1.388 -1.800 1.00 96.50 144 LEU A N 1
ATOM 1175 C CA . LEU A 1 144 ? -4.554 0.600 -0.798 1.00 96.50 144 LEU A CA 1
ATOM 1176 C C . LEU A 1 144 ? -3.828 -0.551 -1.482 1.00 96.50 144 LEU A C 1
ATOM 1178 O O . LEU A 1 144 ? -4.447 -1.323 -2.206 1.00 96.50 144 LEU A O 1
ATOM 1182 N N . ARG A 1 145 ? -2.531 -0.676 -1.227 1.00 96.62 145 ARG A N 1
ATOM 1183 C CA . ARG A 1 145 ? -1.703 -1.816 -1.599 1.00 96.62 145 ARG A CA 1
ATOM 1184 C C . ARG A 1 145 ? -1.529 -2.697 -0.378 1.00 96.62 145 ARG A C 1
ATOM 1186 O O . ARG A 1 145 ? -1.005 -2.261 0.644 1.00 96.62 145 ARG A O 1
ATOM 1193 N N . MET A 1 146 ? -1.957 -3.941 -0.491 1.00 96.62 146 MET A N 1
ATOM 1194 C CA . MET A 1 146 ? -1.766 -4.953 0.537 1.00 96.62 146 MET A CA 1
ATOM 1195 C C . MET A 1 146 ? -1.075 -6.174 -0.049 1.00 96.62 146 MET A C 1
ATOM 1197 O O . MET A 1 146 ? -1.169 -6.438 -1.245 1.00 96.62 146 MET A O 1
ATOM 1201 N N . ALA A 1 147 ? -0.346 -6.897 0.786 1.00 96.62 147 ALA A N 1
ATOM 1202 C CA . ALA A 1 147 ? 0.537 -7.958 0.346 1.00 96.62 147 ALA A CA 1
ATOM 1203 C C . ALA A 1 147 ? 0.569 -9.123 1.336 1.00 96.62 147 ALA A C 1
ATOM 1205 O O . ALA A 1 147 ? 0.340 -8.943 2.536 1.00 96.62 147 ALA A O 1
ATOM 1206 N N . LYS A 1 148 ? 0.866 -10.321 0.833 1.00 94.69 148 LYS A N 1
ATOM 1207 C CA . LYS A 1 148 ? 1.102 -11.514 1.650 1.00 94.69 148 LYS A CA 1
ATOM 1208 C C . LYS A 1 148 ? 2.115 -12.436 0.979 1.00 94.69 148 LYS A C 1
ATOM 1210 O O . LYS A 1 148 ? 2.371 -12.325 -0.220 1.00 94.69 148 LYS A O 1
ATOM 1215 N N . GLY A 1 149 ? 2.652 -13.359 1.769 1.00 92.88 149 GLY A N 1
ATOM 1216 C CA . GLY A 1 149 ? 3.604 -14.349 1.286 1.00 92.88 149 GLY A CA 1
ATOM 1217 C C . GLY A 1 149 ? 5.054 -13.866 1.296 1.00 92.88 149 GLY A C 1
ATOM 1218 O O . GLY A 1 149 ? 5.417 -12.949 2.038 1.00 92.88 149 GLY A O 1
ATOM 1219 N N . LYS A 1 150 ? 5.901 -14.519 0.502 1.00 91.44 150 LYS A N 1
ATOM 1220 C CA . LYS A 1 150 ? 7.339 -14.244 0.422 1.00 91.44 150 LYS A CA 1
ATOM 1221 C C . LYS A 1 150 ? 7.625 -12.861 -0.177 1.00 91.44 150 LYS A C 1
ATOM 1223 O O . LYS A 1 150 ? 7.058 -12.480 -1.201 1.00 91.44 150 LYS A O 1
ATOM 1228 N N . VAL A 1 151 ? 8.573 -12.139 0.429 1.00 90.50 151 VAL A N 1
ATOM 1229 C CA . VAL A 1 151 ? 9.178 -10.941 -0.172 1.00 90.50 151 VAL A CA 1
ATOM 1230 C C . VAL A 1 151 ? 10.091 -11.377 -1.315 1.00 90.50 151 VAL A C 1
ATOM 1232 O O . VAL A 1 151 ? 11.045 -12.129 -1.117 1.00 90.50 151 VAL A O 1
ATOM 1235 N N . ILE A 1 152 ? 9.782 -10.896 -2.508 1.00 87.94 152 ILE A N 1
ATOM 1236 C CA . ILE A 1 152 ? 10.505 -11.163 -3.749 1.00 87.94 152 ILE A CA 1
ATOM 1237 C C . ILE A 1 152 ? 11.646 -10.167 -3.944 1.00 87.94 152 ILE A C 1
ATOM 1239 O O . ILE A 1 152 ? 12.741 -10.531 -4.376 1.00 87.94 152 ILE A O 1
ATOM 1243 N N . GLU A 1 153 ? 11.392 -8.905 -3.615 1.00 82.81 153 GLU A N 1
ATOM 1244 C CA . GLU A 1 153 ? 12.369 -7.836 -3.734 1.00 82.81 153 GLU A CA 1
ATOM 1245 C C . GLU A 1 153 ? 12.151 -6.794 -2.646 1.00 82.81 153 GLU A C 1
ATOM 1247 O O . GLU A 1 153 ? 11.020 -6.426 -2.320 1.00 82.81 153 GLU A O 1
ATOM 1252 N N . TYR A 1 154 ? 13.256 -6.334 -2.071 1.00 78.19 154 TYR A N 1
ATOM 1253 C CA . TYR A 1 154 ? 13.256 -5.369 -0.989 1.00 78.19 154 TYR A CA 1
ATOM 1254 C C . TYR A 1 154 ? 14.011 -4.120 -1.427 1.00 78.19 154 TYR A C 1
ATOM 1256 O O . TYR A 1 154 ? 15.214 -4.182 -1.676 1.00 78.19 154 TYR A O 1
ATOM 1264 N N . ILE A 1 155 ? 13.313 -2.989 -1.491 1.00 75.75 155 ILE A N 1
ATOM 1265 C CA . ILE A 1 155 ? 13.905 -1.681 -1.754 1.00 75.75 155 ILE A CA 1
ATOM 1266 C C . ILE A 1 155 ? 13.799 -0.885 -0.452 1.00 75.75 155 ILE A C 1
ATOM 1268 O O . ILE A 1 155 ? 12.732 -0.779 0.155 1.00 75.75 155 ILE A O 1
ATOM 1272 N N . HIS A 1 156 ? 14.933 -0.364 0.018 1.00 68.94 156 HIS A N 1
ATOM 1273 C CA . HIS A 1 156 ? 15.015 0.461 1.226 1.00 68.94 156 HIS A CA 1
ATOM 1274 C C . HIS A 1 156 ? 14.485 1.871 0.944 1.00 68.94 156 HIS A C 1
ATOM 1276 O O . HIS A 1 156 ? 15.251 2.827 0.975 1.00 68.94 156 HIS A O 1
ATOM 1282 N N . ASP A 1 157 ? 13.202 1.969 0.598 1.00 70.88 157 ASP A N 1
ATOM 1283 C CA . ASP A 1 157 ? 12.512 3.235 0.389 1.00 70.88 157 ASP A CA 1
ATOM 1284 C C . ASP A 1 157 ? 11.001 3.087 0.627 1.00 70.88 157 ASP A C 1
ATOM 1286 O O . ASP A 1 157 ? 10.293 2.400 -0.110 1.00 70.88 157 ASP A O 1
ATOM 1290 N N . GLY A 1 158 ? 10.491 3.701 1.698 1.00 78.56 158 GLY A N 1
ATOM 1291 C CA . GLY A 1 158 ? 9.059 3.738 1.999 1.00 78.56 158 GLY A CA 1
ATOM 1292 C C . GLY A 1 158 ? 8.413 2.347 2.041 1.00 78.56 158 GLY A C 1
ATOM 1293 O O . GLY A 1 158 ? 8.858 1.451 2.753 1.00 78.56 158 GLY A O 1
ATOM 1294 N N . TYR A 1 159 ? 7.351 2.154 1.262 1.00 78.25 159 TYR A N 1
ATOM 1295 C CA . TYR A 1 159 ? 6.660 0.867 1.124 1.00 78.25 159 TYR A CA 1
ATOM 1296 C C . TYR A 1 159 ? 7.122 0.042 -0.090 1.00 78.25 159 TYR A C 1
ATOM 1298 O O . TYR A 1 159 ? 6.411 -0.868 -0.527 1.00 78.25 159 TYR A O 1
ATOM 1306 N N . LEU A 1 160 ? 8.295 0.339 -0.659 1.00 77.81 160 LEU A N 1
ATOM 1307 C CA . LEU A 1 160 ? 8.812 -0.317 -1.862 1.00 77.81 160 LEU A CA 1
ATOM 1308 C C . LEU A 1 160 ? 9.384 -1.707 -1.545 1.00 77.81 160 LEU A C 1
ATOM 1310 O O . LEU A 1 160 ? 10.576 -1.974 -1.573 1.00 77.81 160 LEU A O 1
ATOM 1314 N N . ARG A 1 161 ? 8.488 -2.638 -1.238 1.00 83.75 161 ARG A N 1
ATOM 1315 C CA . ARG A 1 161 ? 8.772 -4.072 -1.156 1.00 83.75 161 ARG A CA 1
ATOM 1316 C C . ARG A 1 161 ? 7.807 -4.786 -2.081 1.00 83.75 161 ARG A C 1
ATOM 1318 O O . ARG A 1 161 ? 6.640 -4.398 -2.134 1.00 83.75 161 ARG A O 1
ATOM 1325 N N . MET A 1 162 ? 8.293 -5.774 -2.818 1.00 86.19 162 MET A N 1
ATOM 1326 C CA . MET A 1 162 ? 7.480 -6.597 -3.706 1.00 86.19 162 MET A CA 1
ATOM 1327 C C . MET A 1 162 ? 7.269 -7.964 -3.080 1.00 86.19 162 MET A C 1
ATOM 1329 O O . MET A 1 162 ? 8.229 -8.614 -2.664 1.00 86.19 162 MET A O 1
ATOM 1333 N N . PHE A 1 163 ? 6.017 -8.394 -3.019 1.00 92.31 163 PHE A N 1
ATOM 1334 C CA . PHE A 1 163 ? 5.621 -9.696 -2.493 1.00 92.31 163 PHE A CA 1
ATOM 1335 C C . PHE A 1 163 ? 5.095 -10.594 -3.606 1.00 92.31 163 PHE A C 1
ATOM 1337 O O . PHE A 1 163 ? 4.628 -10.105 -4.632 1.00 92.31 163 PHE A O 1
ATOM 1344 N N . GLU A 1 164 ? 5.129 -11.907 -3.384 1.00 94.06 164 GLU A N 1
ATOM 1345 C CA . GLU A 1 164 ? 4.601 -12.897 -4.333 1.00 94.06 164 GLU A CA 1
ATOM 1346 C C . GLU A 1 164 ? 3.106 -12.755 -4.602 1.00 94.06 164 GLU A C 1
ATOM 1348 O O . GLU A 1 164 ? 2.638 -13.097 -5.683 1.00 94.06 164 GLU A O 1
ATOM 1353 N N . THR A 1 165 ? 2.340 -12.233 -3.646 1.00 95.62 165 THR A N 1
ATOM 1354 C CA . THR A 1 165 ? 0.942 -11.876 -3.868 1.00 95.62 165 THR A CA 1
ATOM 1355 C C . THR A 1 165 ? 0.679 -10.477 -3.347 1.00 95.62 165 THR A C 1
ATOM 1357 O O . THR A 1 165 ? 0.863 -10.188 -2.162 1.0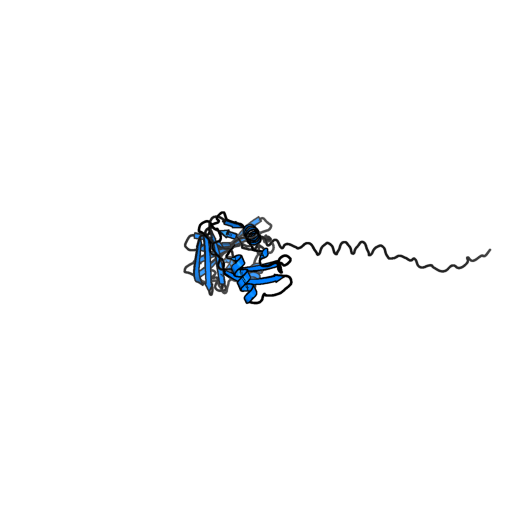0 95.62 165 THR A O 1
ATOM 1360 N N . GLU A 1 166 ? 0.197 -9.617 -4.235 1.00 96.00 166 GLU A N 1
ATOM 1361 C CA . GLU A 1 166 ? -0.212 -8.256 -3.918 1.00 96.00 166 GLU A CA 1
ATOM 1362 C C . GLU A 1 166 ? -1.637 -8.014 -4.380 1.00 96.00 166 GLU A C 1
ATOM 1364 O O . GLU A 1 166 ? -2.111 -8.586 -5.355 1.00 96.00 166 GLU A O 1
ATOM 1369 N N . CYS A 1 167 ? -2.340 -7.152 -3.667 1.00 96.56 167 CYS A N 1
ATOM 1370 C CA . CYS A 1 167 ? -3.683 -6.747 -4.007 1.00 96.56 167 CYS A CA 1
ATOM 1371 C C . CYS A 1 167 ? -3.790 -5.231 -3.883 1.00 96.56 167 CYS A C 1
ATOM 1373 O O . CYS A 1 167 ? -3.407 -4.648 -2.866 1.00 96.56 167 CYS A O 1
ATOM 1375 N N . ILE A 1 168 ? -4.299 -4.594 -4.933 1.00 97.56 168 ILE A N 1
ATOM 1376 C CA . ILE A 1 168 ? -4.596 -3.169 -4.969 1.00 97.56 168 ILE A CA 1
ATOM 1377 C C . ILE A 1 168 ? -6.106 -2.997 -4.861 1.00 97.56 168 ILE A C 1
ATOM 1379 O O . ILE A 1 168 ? -6.863 -3.463 -5.714 1.00 97.56 168 ILE A O 1
ATOM 1383 N N . LEU A 1 169 ? -6.544 -2.305 -3.814 1.00 97.75 169 LEU A N 1
ATOM 1384 C CA . LEU A 1 169 ? -7.926 -1.882 -3.639 1.00 97.75 169 LEU A CA 1
ATOM 1385 C C . LEU A 1 169 ? -8.051 -0.410 -4.012 1.00 97.75 169 LEU A C 1
ATOM 1387 O O . LEU A 1 169 ? -7.339 0.428 -3.462 1.00 97.75 169 LEU A O 1
ATOM 1391 N N . THR A 1 170 ? -8.987 -0.070 -4.889 1.00 98.12 170 THR A N 1
ATOM 1392 C CA . THR A 1 170 ? -9.434 1.317 -5.060 1.00 98.12 170 THR A CA 1
ATOM 1393 C C . THR A 1 170 ? -10.574 1.573 -4.090 1.00 98.12 170 THR A C 1
ATOM 1395 O O . THR A 1 170 ? -11.574 0.857 -4.114 1.00 98.12 170 THR A O 1
ATOM 1398 N N . ILE A 1 171 ? -10.429 2.589 -3.246 1.00 98.19 171 ILE A N 1
ATOM 1399 C CA . ILE A 1 171 ? -11.384 2.963 -2.208 1.00 98.19 171 ILE A CA 1
ATOM 1400 C C . ILE A 1 171 ? -11.960 4.351 -2.505 1.00 98.19 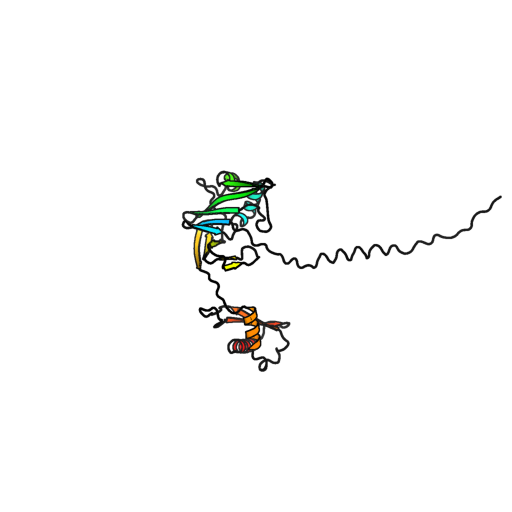171 ILE A C 1
ATOM 1402 O O . ILE A 1 171 ? -11.210 5.289 -2.788 1.00 98.19 171 ILE A O 1
ATOM 1406 N N . GLN A 1 172 ? -13.279 4.488 -2.386 1.00 98.06 172 GLN A N 1
ATOM 1407 C CA . GLN A 1 172 ? -14.007 5.756 -2.453 1.00 98.06 172 GLN A CA 1
ATOM 1408 C C . GLN A 1 172 ? -14.889 5.901 -1.215 1.00 98.06 172 GLN A C 1
ATOM 1410 O O . GLN A 1 172 ? -15.703 5.026 -0.930 1.00 98.06 172 GLN A O 1
ATOM 1415 N N . GLU A 1 173 ? -14.701 6.980 -0.459 1.00 97.56 173 GLU A N 1
ATOM 1416 C CA . GLU A 1 173 ? -15.398 7.252 0.806 1.00 97.56 173 GLU A CA 1
ATOM 1417 C C . GLU A 1 173 ? -15.400 6.046 1.763 1.00 97.56 173 GLU A C 1
ATOM 1419 O O . GLU A 1 173 ? -16.413 5.688 2.372 1.00 97.56 173 GLU A O 1
ATOM 1424 N N . GLY A 1 174 ? -14.249 5.379 1.880 1.00 97.81 174 GLY A N 1
ATOM 1425 C CA . GLY A 1 174 ? -14.090 4.177 2.698 1.00 97.81 174 GLY A CA 1
ATOM 1426 C C . GLY A 1 174 ? -14.720 2.904 2.124 1.00 97.81 174 GLY A C 1
ATOM 1427 O O . GLY A 1 174 ? -14.718 1.892 2.814 1.00 97.81 174 GLY A O 1
ATOM 1428 N N . LYS A 1 175 ? -15.241 2.904 0.893 1.00 98.44 175 LYS A N 1
ATOM 1429 C CA . LYS A 1 175 ? -15.819 1.721 0.233 1.00 98.44 175 LYS A CA 1
ATOM 1430 C C . LYS A 1 175 ? -14.920 1.188 -0.870 1.00 98.44 175 LYS A C 1
ATOM 1432 O O . LYS A 1 175 ? -14.396 1.960 -1.667 1.00 98.44 175 LYS A O 1
ATOM 1437 N N . VAL A 1 176 ? -14.779 -0.131 -0.953 1.00 98.06 176 VAL A N 1
ATOM 1438 C CA . VAL A 1 176 ? -14.063 -0.803 -2.040 1.00 98.06 176 VAL A CA 1
ATOM 1439 C C . VAL A 1 176 ? -14.850 -0.644 -3.336 1.00 98.06 176 VAL A C 1
ATOM 1441 O O . VAL A 1 176 ? -15.974 -1.124 -3.457 1.00 98.06 176 VAL A O 1
ATOM 1444 N N . PHE A 1 177 ? -14.234 0.025 -4.303 1.00 92.81 177 PHE A N 1
ATOM 1445 C CA . PHE A 1 177 ? -14.761 0.235 -5.646 1.00 92.81 177 PHE A CA 1
ATOM 1446 C C . PHE A 1 177 ? -14.176 -0.765 -6.652 1.00 92.81 177 PHE A C 1
ATOM 1448 O O . PHE A 1 177 ? -14.883 -1.257 -7.525 1.00 92.81 177 PHE A O 1
ATOM 1455 N N . CYS A 1 178 ? -12.884 -1.079 -6.528 1.00 91.88 178 CYS A N 1
ATOM 1456 C CA . CYS A 1 178 ? -12.176 -1.987 -7.429 1.00 91.88 178 CYS A CA 1
ATOM 1457 C C . CYS A 1 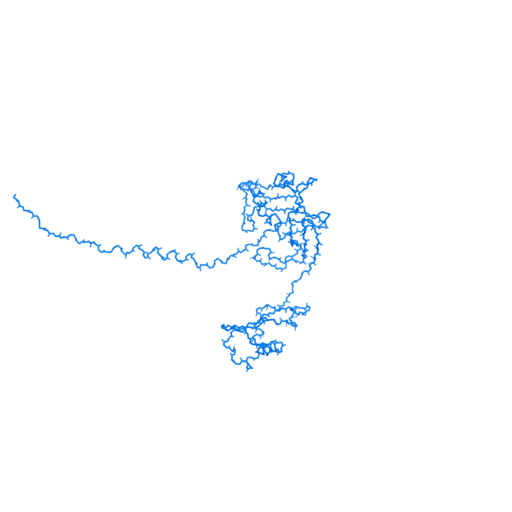178 ? -11.135 -2.807 -6.662 1.00 91.88 178 CYS A C 1
ATOM 1459 O O . CYS A 1 178 ? -10.583 -2.345 -5.660 1.00 91.88 178 CYS A O 1
ATOM 1461 N N . THR A 1 179 ? -10.860 -4.016 -7.144 1.00 96.25 179 THR A N 1
ATOM 1462 C CA . THR A 1 179 ? -9.869 -4.940 -6.590 1.00 96.25 179 THR A CA 1
ATOM 1463 C C . THR A 1 179 ? -9.051 -5.532 -7.729 1.00 96.25 179 THR A C 1
ATOM 1465 O O . THR A 1 179 ? -9.614 -6.069 -8.679 1.00 96.25 179 THR A O 1
ATOM 1468 N N . GLN A 1 180 ? -7.728 -5.448 -7.626 1.00 96.56 180 GLN A N 1
ATOM 1469 C CA . GLN A 1 180 ? -6.787 -6.023 -8.585 1.00 96.56 180 GLN A CA 1
ATOM 1470 C C . GLN A 1 180 ? -5.771 -6.876 -7.836 1.00 96.56 180 GLN A C 1
ATOM 1472 O O . GLN A 1 180 ? -5.094 -6.369 -6.945 1.00 96.56 180 GLN A O 1
ATOM 1477 N N . VAL A 1 181 ? -5.662 -8.154 -8.192 1.00 94.94 181 VAL A N 1
ATOM 1478 C CA . VAL A 1 181 ? -4.727 -9.099 -7.569 1.00 94.94 181 VAL A CA 1
ATOM 1479 C C . VAL A 1 181 ? -3.584 -9.382 -8.534 1.00 94.94 181 VAL A C 1
ATOM 1481 O O . VAL A 1 181 ? -3.808 -9.620 -9.719 1.00 94.94 181 VAL A O 1
ATOM 1484 N N . TYR A 1 182 ? -2.370 -9.364 -8.003 1.00 92.75 182 TYR A N 1
ATOM 1485 C CA . TYR A 1 182 ? -1.126 -9.607 -8.711 1.00 92.75 182 TYR A CA 1
ATOM 1486 C C . TYR A 1 182 ? -0.426 -10.803 -8.074 1.00 92.75 182 TYR A C 1
ATOM 1488 O O . TYR A 1 182 ? -0.291 -10.873 -6.850 1.00 92.75 182 TYR A O 1
ATOM 1496 N N . HIS A 1 183 ? 0.035 -11.719 -8.919 1.00 92.56 183 HIS A N 1
ATOM 1497 C CA . HIS A 1 183 ? 0.913 -12.813 -8.532 1.00 92.56 183 HIS A CA 1
ATOM 1498 C C . HIS A 1 183 ? 2.269 -12.553 -9.163 1.00 92.56 183 HIS A C 1
ATOM 1500 O O . HIS A 1 183 ? 2.412 -12.616 -10.383 1.00 92.56 183 HIS A O 1
ATOM 1506 N N . ASN A 1 184 ? 3.228 -12.185 -8.326 1.00 87.94 184 ASN A N 1
ATOM 1507 C CA . ASN A 1 184 ? 4.548 -11.775 -8.763 1.00 87.94 184 ASN A CA 1
ATOM 1508 C C . ASN A 1 184 ? 5.518 -12.942 -8.603 1.00 87.94 184 ASN A C 1
ATOM 1510 O O . ASN A 1 184 ? 5.424 -13.723 -7.656 1.00 87.94 184 ASN A O 1
ATOM 1514 N N . ASP A 1 185 ? 6.496 -13.013 -9.493 1.00 83.56 185 ASP A N 1
ATOM 1515 C CA . ASP A 1 185 ? 7.624 -13.922 -9.389 1.00 83.56 185 ASP A CA 1
ATOM 1516 C C . ASP A 1 185 ? 8.904 -13.195 -9.834 1.00 83.56 185 ASP A C 1
ATOM 1518 O O . ASP A 1 185 ? 8.848 -12.230 -10.599 1.00 83.56 185 ASP A O 1
ATOM 1522 N N . LYS A 1 186 ? 10.058 -13.605 -9.298 1.00 79.81 186 LYS A N 1
ATOM 1523 C CA . LYS A 1 186 ? 11.370 -13.088 -9.711 1.00 79.81 186 LYS A CA 1
ATOM 1524 C C . LYS A 1 186 ? 12.152 -14.210 -10.351 1.00 79.81 186 LYS A C 1
ATOM 1526 O O . LYS A 1 186 ? 12.400 -15.235 -9.716 1.00 79.81 186 LYS A O 1
ATOM 1531 N N . ARG A 1 187 ? 12.544 -13.982 -11.598 1.00 75.88 187 ARG A N 1
ATOM 1532 C CA . ARG A 1 187 ? 13.362 -14.897 -12.393 1.00 75.88 187 ARG A CA 1
ATOM 1533 C C . ARG A 1 187 ? 14.767 -14.338 -12.503 1.00 75.88 187 ARG A C 1
ATOM 1535 O O . ARG A 1 187 ? 14.965 -13.122 -12.474 1.00 75.88 187 ARG A O 1
ATOM 1542 N N . GLU A 1 188 ? 15.734 -15.236 -12.620 1.00 73.25 188 GLU A N 1
ATOM 1543 C CA . GLU A 1 188 ? 17.057 -14.845 -13.083 1.00 73.25 188 GLU A CA 1
ATOM 1544 C C . GLU A 1 188 ? 16.941 -14.340 -14.520 1.00 73.25 188 GLU A C 1
ATOM 1546 O O . GLU A 1 188 ? 16.218 -14.900 -15.340 1.00 73.25 188 GLU A O 1
ATOM 1551 N N . GLY A 1 189 ? 17.627 -13.244 -14.804 1.00 68.50 189 GLY A N 1
ATOM 1552 C CA . GLY A 1 189 ? 17.587 -12.573 -16.088 1.00 68.50 189 GLY A CA 1
ATOM 1553 C C . GLY A 1 189 ? 18.691 -11.533 -16.156 1.00 68.50 189 GLY A C 1
ATOM 1554 O O . GLY A 1 189 ? 19.435 -11.324 -15.196 1.00 68.50 189 GLY A O 1
ATOM 1555 N N . MET A 1 190 ? 18.792 -10.878 -17.305 1.00 68.12 190 MET A N 1
ATOM 1556 C CA . MET A 1 190 ? 19.778 -9.830 -17.527 1.00 68.12 190 MET A CA 1
ATOM 1557 C C . MET A 1 190 ? 19.473 -8.619 -16.643 1.00 68.12 190 MET A C 1
ATOM 1559 O O . MET A 1 190 ? 18.358 -8.090 -16.655 1.00 68.12 190 MET A O 1
ATOM 1563 N N . ARG A 1 191 ? 20.461 -8.151 -15.878 1.00 72.00 191 ARG A N 1
ATOM 1564 C CA . ARG A 1 191 ? 20.320 -6.912 -15.107 1.00 72.00 191 ARG A CA 1
ATOM 1565 C C . ARG A 1 191 ? 20.235 -5.732 -16.071 1.00 72.00 191 ARG A C 1
ATOM 1567 O O . ARG A 1 191 ? 20.890 -5.724 -17.106 1.00 72.00 191 ARG A O 1
ATOM 1574 N N . LEU A 1 192 ? 19.510 -4.675 -15.700 1.00 71.06 192 LEU A N 1
ATOM 1575 C CA . LEU A 1 192 ? 19.424 -3.446 -16.509 1.00 71.06 192 LEU A CA 1
ATOM 1576 C C . LEU A 1 192 ? 20.801 -2.871 -16.881 1.00 71.06 192 LEU A C 1
ATOM 1578 O O . LEU A 1 192 ? 20.960 -2.326 -17.969 1.00 71.06 192 LEU A O 1
ATOM 1582 N N . ILE A 1 193 ? 21.794 -3.012 -15.996 1.00 72.00 193 ILE A N 1
ATOM 1583 C CA . ILE A 1 193 ? 23.170 -2.581 -16.270 1.00 72.00 193 ILE A CA 1
ATOM 1584 C C . ILE A 1 193 ? 23.839 -3.438 -17.352 1.00 72.00 193 ILE A C 1
ATOM 1586 O O . ILE A 1 193 ? 24.480 -2.897 -18.242 1.00 72.00 193 ILE A O 1
ATOM 1590 N N . GLU A 1 194 ? 23.617 -4.751 -17.331 1.00 72.12 194 GLU A N 1
ATOM 1591 C CA . GLU A 1 194 ? 24.140 -5.678 -18.339 1.00 72.12 194 GLU A CA 1
ATOM 1592 C C . GLU A 1 194 ? 23.442 -5.450 -19.680 1.00 72.12 194 GLU A C 1
ATOM 1594 O O . GLU A 1 194 ? 24.102 -5.394 -20.709 1.00 72.12 194 GLU A O 1
ATOM 1599 N N . ALA A 1 195 ? 22.127 -5.202 -19.666 1.00 72.38 195 ALA A N 1
ATOM 1600 C CA . ALA A 1 195 ? 21.381 -4.819 -20.861 1.00 72.38 195 ALA A CA 1
ATOM 1601 C C . ALA A 1 195 ? 21.910 -3.510 -21.456 1.00 72.38 195 ALA A C 1
ATOM 1603 O O . ALA A 1 195 ? 22.052 -3.390 -22.669 1.00 72.38 195 ALA A O 1
ATOM 1604 N N . HIS A 1 196 ? 22.238 -2.529 -20.612 1.00 76.88 196 HIS A N 1
ATOM 1605 C CA . HIS A 1 196 ? 22.851 -1.285 -21.061 1.00 76.88 196 HIS A CA 1
ATOM 1606 C C . HIS A 1 196 ? 24.232 -1.510 -21.693 1.00 76.88 196 HIS A C 1
ATOM 1608 O O . HIS A 1 196 ? 24.500 -0.966 -22.766 1.00 76.88 196 HIS A O 1
ATOM 1614 N N . GLU A 1 197 ? 25.099 -2.298 -21.055 1.00 78.38 197 GLU A N 1
ATOM 1615 C CA . GLU A 1 197 ? 26.432 -2.627 -21.572 1.00 78.38 197 GLU A CA 1
ATOM 1616 C C . GLU A 1 197 ? 26.353 -3.398 -22.894 1.00 78.38 197 GLU A C 1
ATOM 1618 O O . GLU A 1 197 ? 27.050 -3.062 -23.853 1.00 78.38 197 GLU A O 1
ATOM 1623 N N . GLU A 1 198 ? 25.467 -4.390 -22.980 1.00 74.69 198 GLU A N 1
ATOM 1624 C CA . GLU A 1 198 ? 25.282 -5.197 -24.180 1.00 74.69 198 GLU A CA 1
ATOM 1625 C C . GLU A 1 198 ? 24.714 -4.374 -25.339 1.00 74.69 198 GLU A C 1
ATOM 1627 O O . GLU A 1 198 ? 25.286 -4.397 -26.430 1.00 74.69 198 GLU A O 1
ATOM 1632 N N . LEU A 1 199 ? 23.669 -3.574 -25.099 1.00 76.44 199 LEU A N 1
ATOM 1633 C CA . LEU A 1 199 ? 23.130 -2.656 -26.105 1.00 76.44 199 LEU A CA 1
ATOM 1634 C C . LEU A 1 199 ? 24.188 -1.647 -26.560 1.00 76.44 199 LEU A C 1
ATOM 1636 O O . LEU A 1 199 ? 24.305 -1.385 -27.752 1.00 76.44 199 LEU A O 1
ATOM 1640 N N . SER A 1 200 ? 25.000 -1.117 -25.641 1.00 78.62 200 SER A N 1
ATOM 1641 C CA . SER A 1 200 ? 26.086 -0.190 -25.987 1.00 78.62 200 SER A CA 1
ATOM 1642 C C . SER A 1 200 ? 27.176 -0.857 -26.830 1.00 78.62 200 SER A C 1
ATOM 1644 O O . SER A 1 200 ? 27.754 -0.205 -27.699 1.00 78.62 200 SER A O 1
ATOM 1646 N N . ARG A 1 201 ? 27.461 -2.146 -26.595 1.00 79.62 201 ARG A N 1
ATOM 1647 C CA . ARG A 1 201 ? 28.434 -2.935 -27.368 1.00 79.62 201 ARG A CA 1
ATOM 1648 C C . ARG A 1 201 ? 27.930 -3.253 -28.773 1.00 79.62 201 ARG A C 1
ATOM 1650 O O . ARG A 1 201 ? 28.716 -3.201 -29.714 1.00 79.62 201 ARG A O 1
ATOM 1657 N N . LEU A 1 202 ? 26.658 -3.625 -28.892 1.00 79.69 202 LEU A N 1
ATOM 1658 C CA . LEU A 1 202 ? 26.038 -3.988 -30.166 1.00 79.69 202 LEU A CA 1
ATOM 1659 C C . LEU A 1 202 ? 25.685 -2.761 -31.013 1.00 79.69 202 LEU A C 1
ATOM 1661 O O . LEU A 1 202 ? 25.571 -2.867 -32.230 1.00 79.69 202 LEU A O 1
ATOM 1665 N N . PHE A 1 203 ? 25.563 -1.585 -30.391 1.00 84.19 203 PHE A N 1
ATOM 1666 C CA . PHE A 1 203 ? 25.242 -0.361 -31.108 1.00 84.19 203 PHE A CA 1
ATOM 1667 C C . PHE A 1 203 ? 26.262 -0.089 -32.235 1.00 84.19 203 PHE A C 1
ATOM 1669 O O . PHE A 1 203 ? 27.472 -0.050 -31.978 1.00 84.19 203 PHE A O 1
ATOM 1676 N N . PRO A 1 204 ? 25.818 0.142 -33.486 1.00 86.69 204 PRO A N 1
ATOM 1677 C CA . PRO A 1 204 ? 26.705 0.249 -34.643 1.00 86.69 204 PRO A CA 1
ATOM 1678 C C . PRO A 1 204 ? 27.387 1.627 -34.714 1.00 86.69 204 PRO A C 1
ATOM 1680 O O . PRO A 1 204 ? 27.125 2.436 -35.605 1.00 86.69 204 PRO A O 1
ATOM 1683 N N . TRP A 1 205 ? 28.304 1.906 -33.783 1.00 85.38 205 TRP A N 1
ATOM 1684 C CA . TRP A 1 205 ? 28.987 3.201 -33.637 1.00 85.38 205 TRP A CA 1
ATOM 1685 C C . TRP A 1 205 ? 29.675 3.698 -34.913 1.00 85.38 205 TRP A C 1
ATOM 1687 O O . TRP A 1 205 ? 29.777 4.906 -35.127 1.00 85.38 205 TRP A O 1
ATOM 1697 N N . SER A 1 206 ? 30.119 2.787 -35.781 1.00 87.00 206 SER A N 1
ATOM 1698 C CA . SER A 1 206 ? 30.730 3.121 -37.073 1.00 87.00 206 SER A CA 1
ATOM 1699 C C . SER A 1 206 ? 29.777 3.857 -38.021 1.00 87.00 206 SER A C 1
ATOM 1701 O O . SER A 1 206 ? 30.235 4.680 -38.809 1.00 87.00 206 SER A O 1
ATOM 1703 N N . GLN A 1 207 ? 28.465 3.615 -37.924 1.00 88.25 207 GLN A N 1
ATOM 1704 C CA . GLN A 1 207 ? 27.440 4.308 -38.714 1.00 88.25 207 GLN A CA 1
ATOM 1705 C C . GLN A 1 207 ? 27.106 5.698 -38.146 1.00 88.25 207 GLN A C 1
ATOM 1707 O O . GLN A 1 207 ? 26.551 6.546 -38.844 1.00 88.25 207 GLN A O 1
ATOM 1712 N N . PHE A 1 208 ? 27.476 5.956 -36.887 1.00 86.62 208 PHE A N 1
ATOM 1713 C CA . PHE A 1 208 ? 27.125 7.162 -36.137 1.00 86.62 208 PHE A CA 1
ATOM 1714 C C . PHE A 1 208 ? 28.363 7.857 -35.527 1.00 86.62 208 PHE A C 1
ATOM 1716 O O . PHE A 1 208 ? 28.364 8.177 -34.334 1.00 86.62 208 PHE A O 1
ATOM 1723 N N . PRO A 1 209 ? 29.417 8.163 -36.315 1.00 85.19 209 PRO A N 1
ATOM 1724 C CA . PRO A 1 209 ? 30.697 8.652 -35.787 1.00 85.19 209 PRO A CA 1
ATOM 1725 C C . PRO A 1 209 ? 30.575 9.988 -35.036 1.00 85.19 209 PRO A C 1
ATOM 1727 O O . PRO A 1 209 ? 31.268 10.203 -34.046 1.00 85.19 209 PRO A O 1
ATOM 1730 N N . ASN A 1 210 ? 29.632 10.849 -35.435 1.00 84.69 210 ASN A N 1
ATOM 1731 C CA . ASN A 1 210 ? 29.376 12.153 -34.802 1.00 84.69 210 ASN A CA 1
ATOM 1732 C C . ASN A 1 210 ? 28.826 12.058 -33.364 1.00 84.69 210 ASN A C 1
ATOM 1734 O O . ASN A 1 210 ? 28.657 13.083 -32.700 1.00 84.69 210 ASN A O 1
ATOM 1738 N N . TYR A 1 211 ? 28.501 10.84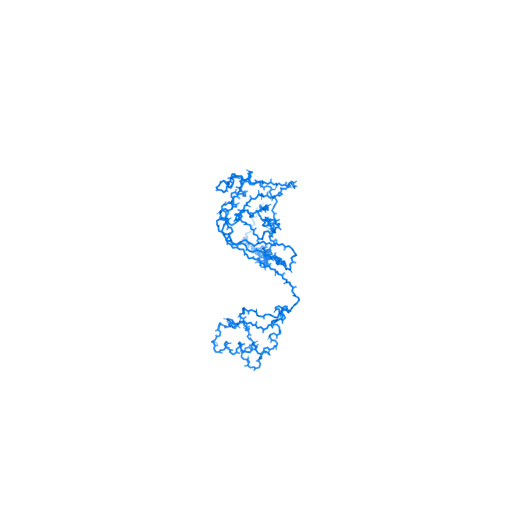9 -32.901 1.00 82.12 211 TYR A N 1
ATOM 1739 C CA . TYR A 1 211 ? 27.945 10.592 -31.577 1.00 82.12 211 TYR A CA 1
ATOM 1740 C C . TYR A 1 211 ? 28.889 9.816 -30.655 1.00 82.12 211 TYR A C 1
ATOM 1742 O O . TYR A 1 211 ? 28.537 9.606 -29.501 1.00 82.12 211 TYR A O 1
ATOM 1750 N N . LYS A 1 212 ? 30.078 9.418 -31.129 1.00 78.75 212 LYS A N 1
ATOM 1751 C CA . LYS A 1 212 ? 31.014 8.567 -30.376 1.00 78.75 212 LYS A CA 1
ATOM 1752 C C . LYS A 1 212 ? 31.444 9.167 -29.029 1.00 78.75 212 LYS A C 1
ATOM 1754 O O . LYS A 1 212 ? 31.611 8.431 -28.066 1.00 78.75 212 LYS A O 1
ATOM 1759 N N . ASP A 1 213 ? 31.545 10.492 -28.959 1.00 82.06 213 ASP A N 1
ATOM 1760 C CA . ASP A 1 213 ? 31.932 11.225 -27.746 1.00 82.06 213 ASP A CA 1
ATOM 1761 C C . ASP A 1 213 ? 30.727 11.876 -27.036 1.00 82.06 213 ASP A C 1
ATOM 1763 O O . ASP A 1 213 ? 30.888 12.734 -26.167 1.00 82.06 213 ASP A O 1
ATOM 1767 N N . LYS A 1 214 ? 29.496 11.508 -27.423 1.00 82.12 214 LYS A N 1
ATOM 1768 C CA . LYS A 1 214 ? 28.253 12.039 -26.848 1.00 82.12 214 LYS A CA 1
ATOM 1769 C C . LYS A 1 214 ? 27.533 10.976 -26.027 1.00 82.12 214 LYS A C 1
ATOM 1771 O O . LYS A 1 214 ? 27.508 9.801 -26.374 1.00 82.12 214 LYS A O 1
ATOM 1776 N N . HIS A 1 215 ? 26.830 11.413 -24.985 1.00 83.69 215 HIS A N 1
ATOM 1777 C CA . HIS A 1 215 ? 25.882 10.549 -24.283 1.00 83.69 215 HIS A CA 1
ATOM 1778 C C . HIS A 1 215 ? 24.550 10.544 -25.027 1.00 83.69 215 HIS A C 1
ATOM 1780 O O . HIS A 1 215 ? 23.854 11.557 -25.007 1.00 83.69 215 HIS A O 1
ATOM 1786 N N . ILE A 1 216 ? 24.188 9.427 -25.660 1.00 85.00 216 ILE A N 1
ATOM 1787 C CA . ILE A 1 216 ? 22.852 9.213 -26.231 1.00 85.00 216 ILE A CA 1
ATOM 1788 C C . ILE A 1 216 ? 21.977 8.554 -25.166 1.00 85.00 216 ILE A C 1
ATOM 1790 O O . ILE A 1 216 ? 22.384 7.574 -24.544 1.00 85.00 216 ILE A O 1
ATOM 1794 N N . VAL A 1 217 ? 20.774 9.080 -24.953 1.00 85.44 217 VAL A N 1
ATOM 1795 C CA . VAL A 1 217 ? 19.802 8.503 -24.024 1.00 85.44 217 VAL A CA 1
ATOM 1796 C C . VAL A 1 217 ? 18.554 8.094 -24.787 1.00 85.44 217 VAL A C 1
ATOM 1798 O O . VAL A 1 217 ? 17.936 8.918 -25.460 1.00 85.44 217 VAL A O 1
ATOM 1801 N N . PHE A 1 218 ? 18.168 6.830 -24.628 1.00 85.25 218 PHE A N 1
ATOM 1802 C CA . PHE A 1 218 ? 16.908 6.280 -25.111 1.00 85.25 218 PHE A CA 1
ATOM 1803 C C . PHE A 1 218 ? 15.938 6.166 -23.936 1.00 85.25 218 PHE A C 1
ATOM 1805 O O . PHE A 1 218 ? 16.232 5.498 -22.947 1.00 85.25 218 PHE A O 1
ATOM 1812 N N . SER A 1 219 ? 14.778 6.814 -24.027 1.00 84.50 219 SER A N 1
ATOM 1813 C CA . SER A 1 219 ? 13.672 6.552 -23.105 1.00 84.50 219 SER A CA 1
ATOM 1814 C C . SER A 1 219 ? 12.750 5.509 -23.715 1.00 84.50 219 SER A C 1
ATOM 1816 O O . SER A 1 219 ? 12.275 5.662 -24.845 1.00 84.50 219 SER A O 1
ATOM 1818 N N . VAL A 1 220 ? 12.520 4.443 -22.957 1.00 84.00 220 VAL A N 1
ATOM 1819 C CA . VAL A 1 220 ? 11.872 3.227 -23.436 1.00 84.00 220 VAL A CA 1
ATOM 1820 C C . VAL A 1 220 ? 10.703 2.810 -22.545 1.00 84.00 220 VAL A C 1
ATOM 1822 O O . VAL A 1 220 ? 10.675 3.129 -21.358 1.00 84.00 220 VAL A O 1
ATOM 1825 N N . ARG A 1 221 ? 9.721 2.120 -23.127 1.00 80.00 221 ARG A N 1
ATOM 1826 C CA . ARG A 1 221 ? 8.527 1.582 -22.458 1.00 80.00 221 ARG A CA 1
ATOM 1827 C C . ARG A 1 221 ? 8.023 0.329 -23.181 1.00 80.00 221 ARG A C 1
ATOM 1829 O O . ARG A 1 221 ? 8.589 -0.058 -24.197 1.00 80.00 221 ARG A O 1
ATOM 1836 N N . ASP A 1 222 ? 6.936 -0.266 -22.695 1.00 81.81 222 ASP A N 1
ATOM 1837 C CA . ASP A 1 222 ? 6.257 -1.401 -23.344 1.00 81.81 222 ASP A CA 1
ATOM 1838 C C . ASP A 1 222 ? 7.209 -2.581 -23.631 1.00 81.81 222 ASP A C 1
ATOM 1840 O O . ASP A 1 222 ? 7.251 -3.121 -24.737 1.00 81.81 222 ASP A O 1
ATOM 1844 N N . PHE A 1 223 ? 8.020 -2.950 -22.635 1.00 78.50 223 PHE A N 1
ATOM 1845 C CA . PHE A 1 223 ? 8.961 -4.064 -22.735 1.00 78.50 223 PHE A CA 1
ATOM 1846 C C . PHE A 1 223 ? 8.218 -5.367 -23.041 1.00 78.50 223 PHE A C 1
ATOM 1848 O O . PHE A 1 223 ? 7.336 -5.784 -22.288 1.00 78.50 223 PHE A O 1
ATOM 1855 N N . LYS A 1 224 ? 8.609 -6.034 -24.126 1.00 79.94 224 LYS A N 1
ATOM 1856 C CA . LYS A 1 224 ? 8.193 -7.401 -24.433 1.00 79.94 224 LYS A CA 1
ATOM 1857 C C . LYS A 1 224 ? 9.308 -8.331 -24.003 1.00 79.94 224 LYS A C 1
ATOM 1859 O O . LYS A 1 224 ? 10.442 -8.174 -24.447 1.00 79.94 224 LYS A O 1
ATOM 1864 N N . LEU A 1 225 ? 8.983 -9.292 -23.150 1.00 72.62 225 LEU A N 1
ATOM 1865 C CA . LEU A 1 225 ? 9.936 -10.255 -22.612 1.00 72.62 225 LEU A CA 1
ATOM 1866 C C . LEU A 1 225 ? 9.513 -11.674 -22.996 1.00 72.62 225 LEU A C 1
ATOM 1868 O O . LEU A 1 225 ? 8.327 -11.970 -23.146 1.00 72.62 225 LEU A O 1
ATOM 1872 N N . THR A 1 226 ? 10.495 -12.552 -23.142 1.00 74.56 226 THR A N 1
ATOM 1873 C CA . THR A 1 226 ? 10.295 -14.006 -23.149 1.00 74.56 226 THR A CA 1
ATOM 1874 C C . THR A 1 226 ? 9.813 -14.492 -21.780 1.00 74.56 226 THR A C 1
ATOM 1876 O O . THR A 1 226 ? 9.939 -13.796 -20.769 1.00 74.56 226 THR A O 1
ATOM 1879 N N . SER A 1 227 ? 9.301 -15.724 -21.713 1.00 70.94 227 SER A N 1
ATOM 1880 C CA . SER A 1 227 ? 8.942 -16.348 -20.436 1.00 70.94 227 SER A CA 1
ATOM 1881 C C . SER A 1 227 ? 10.141 -16.521 -19.497 1.00 70.94 227 SER A C 1
ATOM 1883 O O . SER A 1 227 ? 9.950 -16.545 -18.290 1.00 70.94 227 SER A O 1
ATOM 1885 N N . ASP A 1 228 ? 11.373 -16.623 -19.993 1.00 68.44 228 ASP A N 1
ATOM 1886 C CA . ASP A 1 228 ? 12.594 -16.657 -19.173 1.00 68.44 228 ASP A CA 1
ATOM 1887 C C . ASP A 1 228 ? 13.164 -15.256 -18.875 1.00 68.44 228 ASP A C 1
ATOM 1889 O O . ASP A 1 228 ? 14.269 -15.137 -18.362 1.00 68.44 228 ASP A O 1
ATOM 1893 N N . GLY A 1 229 ? 12.415 -14.184 -19.157 1.00 64.69 229 GLY A N 1
ATOM 1894 C CA . GLY A 1 229 ? 12.761 -12.819 -18.746 1.00 64.69 229 GLY A CA 1
ATOM 1895 C C . GLY A 1 229 ? 13.771 -12.098 -19.644 1.00 64.69 229 GLY A C 1
ATOM 1896 O O . GLY A 1 229 ? 14.200 -10.996 -19.307 1.00 64.69 229 GLY A O 1
ATOM 1897 N N . LYS A 1 230 ? 14.143 -12.664 -20.798 1.00 73.00 230 LYS A N 1
ATOM 1898 C CA . LYS A 1 230 ? 14.993 -11.993 -21.800 1.00 73.00 230 LYS A CA 1
ATOM 1899 C C . LYS A 1 230 ? 14.195 -10.999 -22.639 1.00 73.0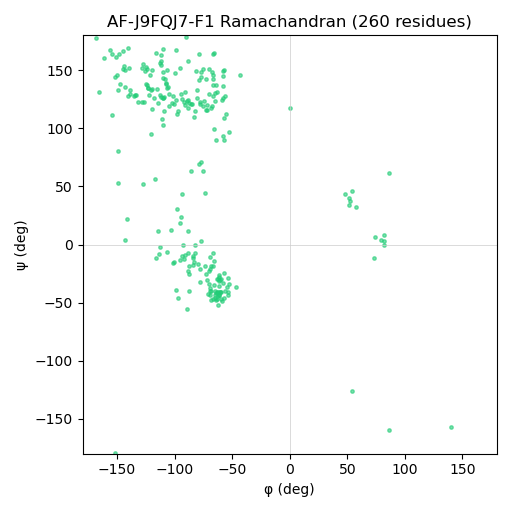0 230 LYS A C 1
ATOM 1901 O O . LYS A 1 230 ? 13.060 -11.293 -23.024 1.00 73.00 230 LYS A O 1
ATOM 1906 N N . LEU A 1 231 ? 14.810 -9.861 -22.965 1.00 73.81 231 LEU A N 1
ATOM 1907 C CA . LEU A 1 231 ? 14.223 -8.809 -23.796 1.00 73.81 231 LEU A CA 1
ATOM 1908 C C . LEU A 1 231 ? 13.967 -9.297 -25.231 1.00 73.81 231 LEU A C 1
ATOM 1910 O O . LEU A 1 231 ? 14.892 -9.740 -25.901 1.00 73.81 231 LEU A O 1
ATOM 1914 N N . LEU A 1 232 ? 12.719 -9.197 -25.695 1.00 77.50 232 LEU A N 1
ATOM 1915 C CA . LEU A 1 232 ? 12.321 -9.454 -27.085 1.00 77.50 232 LEU A CA 1
ATOM 1916 C C . LEU A 1 232 ? 12.222 -8.164 -27.897 1.00 77.50 232 LEU A C 1
ATOM 1918 O O . LEU A 1 232 ? 12.661 -8.115 -29.038 1.00 77.50 232 LEU A O 1
ATOM 1922 N N . ASP A 1 233 ? 11.586 -7.139 -27.332 1.00 82.25 233 ASP A N 1
ATOM 1923 C CA . ASP A 1 233 ? 11.345 -5.859 -28.001 1.00 82.25 233 ASP A CA 1
ATOM 1924 C C . ASP A 1 233 ? 11.036 -4.782 -26.956 1.00 82.25 233 ASP A C 1
ATOM 1926 O O . ASP A 1 233 ? 10.646 -5.075 -25.822 1.00 82.25 233 ASP A O 1
ATOM 1930 N N . VAL A 1 234 ? 11.187 -3.521 -27.347 1.00 83.12 234 VAL A N 1
ATOM 1931 C CA . VAL A 1 234 ? 10.854 -2.368 -26.518 1.00 83.12 234 VAL A CA 1
ATOM 1932 C C . VAL A 1 234 ? 10.416 -1.185 -27.384 1.00 83.12 234 VAL A C 1
ATOM 1934 O O . VAL A 1 234 ? 10.908 -0.973 -28.498 1.00 83.12 234 VAL A O 1
ATOM 1937 N N . SER A 1 235 ? 9.483 -0.380 -26.887 1.00 84.12 235 SER A N 1
ATOM 1938 C CA . SER A 1 235 ? 9.083 0.872 -27.531 1.00 84.12 235 SER A CA 1
ATOM 1939 C C . SER A 1 235 ? 10.014 2.002 -27.104 1.00 84.12 235 SER A C 1
ATOM 1941 O O . SER A 1 235 ? 10.080 2.334 -25.923 1.00 84.12 235 SER A O 1
ATOM 1943 N N . VAL A 1 236 ? 10.691 2.645 -28.056 1.00 86.50 236 VAL A N 1
ATOM 1944 C CA . VAL A 1 236 ? 11.434 3.891 -27.813 1.00 86.50 236 VAL A CA 1
ATOM 1945 C C . VAL A 1 236 ? 10.486 5.066 -28.031 1.00 86.50 236 VAL A C 1
ATOM 1947 O O . VAL A 1 236 ? 9.908 5.183 -29.108 1.00 86.50 236 VAL A O 1
ATOM 1950 N N . TYR A 1 237 ? 10.323 5.933 -27.030 1.00 84.00 237 TYR A N 1
ATOM 1951 C CA . TYR A 1 237 ? 9.424 7.094 -27.127 1.00 84.00 237 TYR A CA 1
ATOM 1952 C C . TYR A 1 237 ? 10.142 8.445 -27.046 1.00 84.00 237 TYR A C 1
ATOM 1954 O O . TYR A 1 237 ? 9.526 9.473 -27.314 1.00 84.00 237 TYR A O 1
ATOM 1962 N N . ASN A 1 238 ? 11.424 8.469 -26.672 1.00 83.44 238 ASN A N 1
ATOM 1963 C CA . ASN A 1 238 ? 12.230 9.687 -26.683 1.00 83.44 238 ASN A CA 1
ATOM 1964 C C . ASN A 1 238 ? 13.713 9.365 -26.904 1.00 83.44 238 ASN A C 1
ATOM 1966 O O . ASN A 1 238 ? 14.210 8.362 -26.386 1.00 83.44 238 ASN A O 1
ATOM 1970 N N . ILE A 1 239 ? 14.417 10.236 -27.636 1.00 85.88 239 ILE A N 1
ATOM 1971 C CA . ILE A 1 239 ? 15.870 10.175 -27.816 1.00 85.88 239 ILE A CA 1
ATOM 1972 C C . ILE A 1 239 ? 16.464 11.579 -27.743 1.00 85.88 239 ILE A C 1
ATOM 1974 O O . ILE A 1 239 ? 16.049 12.499 -28.455 1.00 85.88 239 ILE A O 1
ATOM 1978 N N . TYR A 1 240 ? 17.493 11.732 -26.919 1.00 86.25 240 TYR A N 1
ATOM 1979 C CA . TYR A 1 240 ? 18.250 12.972 -26.806 1.00 86.25 240 TYR A CA 1
ATOM 1980 C C . TYR A 1 240 ? 19.728 12.691 -26.544 1.00 86.25 240 TYR A C 1
ATOM 1982 O O . TYR A 1 240 ? 20.117 11.569 -26.214 1.00 86.25 240 TYR A O 1
ATOM 1990 N N . THR A 1 241 ? 20.555 13.721 -26.699 1.00 82.94 241 THR A N 1
ATOM 1991 C CA . THR A 1 241 ? 21.983 13.663 -26.382 1.00 82.94 241 THR A CA 1
ATOM 1992 C C . THR A 1 241 ? 22.299 14.513 -25.149 1.00 82.94 241 THR A C 1
ATOM 1994 O O . THR A 1 241 ? 21.462 15.268 -24.672 1.00 82.94 241 THR A O 1
ATOM 1997 N N . LYS A 1 242 ? 23.494 14.406 -24.570 1.00 77.06 242 LYS A N 1
ATOM 1998 C CA . LYS A 1 242 ? 24.006 15.442 -23.658 1.00 77.06 242 LYS A CA 1
ATOM 1999 C C . LYS A 1 242 ? 25.311 16.005 -24.225 1.00 77.06 242 LYS A C 1
ATOM 2001 O O . LYS A 1 242 ? 26.142 15.201 -24.652 1.00 77.06 242 LYS A O 1
ATOM 2006 N N . PRO A 1 243 ? 25.493 17.343 -24.249 1.00 68.19 243 PRO A N 1
ATOM 2007 C CA . PRO A 1 243 ? 24.613 18.378 -23.678 1.00 68.19 243 PRO A CA 1
ATOM 2008 C C . PRO A 1 243 ? 23.400 18.795 -24.548 1.00 68.19 243 PRO A C 1
ATOM 2010 O O . PRO A 1 243 ? 22.563 19.545 -24.056 1.00 68.19 243 PRO A O 1
ATOM 2013 N N . ASP A 1 244 ? 23.274 18.328 -25.797 1.00 67.88 244 ASP A N 1
ATOM 2014 C CA . ASP A 1 244 ? 22.255 18.828 -26.745 1.00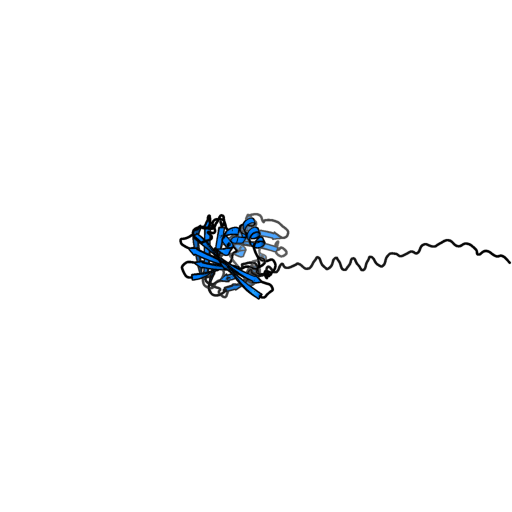 67.88 244 ASP A CA 1
ATOM 2015 C C . ASP A 1 244 ? 20.848 18.228 -26.539 1.00 67.88 244 ASP A C 1
ATOM 2017 O O . ASP A 1 244 ? 20.686 17.009 -26.494 1.00 67.88 244 ASP A O 1
ATOM 2021 N N . THR A 1 245 ? 19.806 19.060 -26.522 1.00 78.69 245 THR A N 1
ATOM 2022 C CA . THR A 1 245 ? 18.398 18.636 -26.396 1.00 78.69 245 THR A CA 1
ATOM 2023 C C . THR A 1 245 ? 17.870 17.830 -27.597 1.00 78.69 245 THR A C 1
ATOM 2025 O O . THR A 1 245 ? 18.485 17.820 -28.659 1.00 78.69 245 THR A O 1
ATOM 2028 N N . LEU A 1 246 ? 16.730 17.141 -27.378 1.00 75.44 246 LEU A N 1
ATOM 2029 C CA . LEU A 1 246 ? 15.872 16.394 -28.328 1.00 75.44 246 LEU A CA 1
ATOM 2030 C C . LEU A 1 246 ? 16.341 16.391 -29.793 1.00 75.44 246 LEU A C 1
ATOM 2032 O O . LEU A 1 246 ? 16.360 17.419 -30.468 1.00 75.44 246 LEU A O 1
ATOM 2036 N N . LEU A 1 247 ? 16.654 15.202 -30.309 1.00 79.12 247 LEU A N 1
ATOM 2037 C CA . LEU A 1 247 ? 17.106 15.053 -31.691 1.00 79.12 247 LEU A CA 1
ATOM 2038 C C . LEU A 1 247 ? 15.966 15.314 -32.685 1.00 79.12 247 LEU A C 1
ATOM 2040 O O . LEU A 1 247 ? 14.809 15.027 -32.399 1.00 79.12 247 LEU A O 1
ATOM 2044 N N . ALA A 1 248 ? 16.298 15.795 -33.885 1.00 80.31 248 ALA A N 1
ATOM 2045 C CA . ALA A 1 248 ? 15.338 15.872 -34.986 1.00 80.31 248 ALA A CA 1
ATOM 2046 C C . ALA A 1 248 ? 14.760 14.481 -35.317 1.00 80.31 248 ALA A C 1
ATOM 2048 O O . ALA A 1 248 ? 15.475 13.480 -35.254 1.00 80.31 248 ALA A O 1
ATOM 2049 N N . GLU A 1 249 ? 13.484 14.422 -35.700 1.00 78.44 249 GLU A N 1
ATOM 2050 C CA . GLU A 1 249 ? 12.719 13.178 -35.894 1.00 78.44 249 GLU A CA 1
ATOM 2051 C C . GLU A 1 249 ? 13.396 12.180 -36.851 1.00 78.44 249 GLU A C 1
ATOM 2053 O O . GLU A 1 249 ? 13.475 10.984 -36.570 1.00 78.44 249 GLU A O 1
ATOM 2058 N N . ASN A 1 250 ? 13.977 12.667 -37.949 1.00 78.81 250 ASN A N 1
ATOM 2059 C CA . ASN A 1 250 ? 14.718 11.828 -38.892 1.00 78.81 250 ASN A CA 1
ATOM 2060 C C . ASN A 1 250 ? 15.929 11.132 -38.242 1.00 78.81 250 ASN A C 1
ATOM 2062 O O . ASN A 1 250 ? 16.159 9.948 -38.478 1.00 78.81 250 ASN A O 1
ATOM 2066 N N . LYS A 1 251 ? 16.671 11.841 -37.384 1.00 79.38 251 LYS A N 1
ATOM 2067 C CA . LYS A 1 251 ? 17.805 11.293 -36.626 1.00 79.38 251 LYS A CA 1
ATOM 2068 C C . LYS A 1 251 ? 17.334 10.308 -35.562 1.00 79.38 251 LYS A C 1
ATOM 2070 O O . LYS A 1 251 ? 17.987 9.289 -35.358 1.00 79.38 251 LYS A O 1
ATOM 2075 N N . GLN A 1 252 ? 16.196 10.581 -34.919 1.00 83.12 252 GLN A N 1
ATOM 2076 C CA . GLN A 1 252 ? 15.587 9.647 -33.972 1.00 83.12 252 GLN A CA 1
ATOM 2077 C C . GLN A 1 252 ? 15.267 8.316 -34.659 1.00 83.12 252 GLN A C 1
ATOM 2079 O O . GLN A 1 252 ? 15.685 7.271 -34.172 1.00 83.12 252 GLN A O 1
ATOM 2084 N N . ARG A 1 253 ? 14.613 8.343 -35.827 1.00 83.06 253 ARG A N 1
ATOM 2085 C CA . ARG A 1 253 ? 14.248 7.126 -36.567 1.00 83.06 253 ARG A CA 1
ATOM 2086 C C . ARG A 1 253 ? 15.460 6.248 -36.897 1.00 83.06 253 ARG A C 1
ATOM 2088 O O . ARG A 1 253 ? 15.398 5.044 -36.667 1.00 83.06 253 ARG A O 1
ATOM 2095 N N . SER A 1 254 ? 16.556 6.833 -37.385 1.00 84.69 254 SER A N 1
ATOM 2096 C CA . SER A 1 254 ? 17.787 6.082 -37.681 1.00 84.69 254 SER A CA 1
ATOM 2097 C C . SER A 1 254 ? 18.398 5.436 -36.433 1.00 84.69 254 SER A C 1
ATOM 2099 O O . SER A 1 254 ? 18.822 4.286 -36.493 1.00 84.69 254 SER A O 1
ATOM 2101 N N . LEU A 1 255 ? 18.411 6.142 -35.297 1.00 85.31 255 LEU A N 1
ATOM 2102 C CA . LEU A 1 255 ? 18.934 5.608 -34.035 1.00 85.31 255 LEU A CA 1
ATOM 2103 C C . LEU A 1 255 ? 18.033 4.514 -33.440 1.00 85.31 255 LEU A C 1
ATOM 2105 O O . LEU A 1 255 ? 18.543 3.572 -32.843 1.00 85.31 255 LEU A O 1
ATOM 2109 N N . ILE A 1 256 ? 16.708 4.611 -33.608 1.00 83.94 256 ILE A N 1
ATOM 2110 C CA . ILE A 1 256 ? 15.762 3.569 -33.168 1.00 83.94 256 ILE A CA 1
ATOM 2111 C C . ILE A 1 256 ? 15.988 2.277 -33.947 1.00 83.94 256 ILE A C 1
ATOM 2113 O O . ILE A 1 256 ? 16.033 1.214 -33.337 1.00 83.94 256 ILE A O 1
ATOM 2117 N N . LEU A 1 257 ? 16.127 2.363 -35.273 1.00 84.38 257 LEU A N 1
ATOM 2118 C CA . LEU A 1 257 ? 16.403 1.190 -36.107 1.00 84.38 257 LEU A CA 1
ATOM 2119 C C . LEU A 1 257 ? 17.722 0.532 -35.689 1.00 84.38 257 LEU A C 1
ATOM 2121 O O . LEU A 1 257 ? 17.740 -0.661 -35.419 1.00 84.38 257 LEU A O 1
ATOM 2125 N N . ALA A 1 258 ? 18.776 1.330 -35.500 1.00 83.75 258 ALA A N 1
ATOM 2126 C CA . ALA A 1 258 ? 20.074 0.843 -35.038 1.00 83.75 258 ALA A CA 1
ATOM 2127 C C . ALA A 1 258 ? 20.039 0.177 -33.650 1.00 83.75 258 ALA A C 1
ATOM 2129 O O . ALA A 1 258 ? 20.832 -0.716 -33.382 1.00 83.75 258 ALA A O 1
ATOM 2130 N N . LEU A 1 259 ? 19.137 0.604 -32.759 1.00 79.38 259 LEU A N 1
ATOM 2131 C CA . LEU A 1 259 ? 18.949 -0.027 -31.449 1.00 79.38 259 LEU A CA 1
ATOM 2132 C C . LEU A 1 259 ? 18.148 -1.337 -31.536 1.00 79.38 259 LEU A C 1
ATOM 2134 O O . LEU A 1 259 ? 18.338 -2.224 -30.709 1.00 79.38 259 LEU A O 1
ATOM 2138 N N . LYS A 1 260 ? 17.211 -1.432 -32.488 1.00 75.19 260 LYS A N 1
ATOM 2139 C CA . LYS A 1 260 ? 16.307 -2.583 -32.657 1.00 75.19 260 LYS A CA 1
ATOM 2140 C C . LYS A 1 260 ? 16.876 -3.692 -33.536 1.00 75.19 260 LYS A C 1
ATOM 2142 O O . LYS A 1 260 ? 16.382 -4.813 -33.464 1.00 75.19 260 LYS A O 1
ATOM 2147 N N . GLU A 1 261 ? 17.887 -3.383 -34.338 1.00 69.56 261 GLU A N 1
ATOM 2148 C CA . GLU A 1 261 ? 18.581 -4.321 -35.224 1.00 69.56 261 GLU A CA 1
ATOM 2149 C C . GLU A 1 261 ? 20.068 -4.474 -34.820 1.00 69.56 261 GLU A C 1
ATOM 2151 O O . GLU A 1 261 ? 20.938 -4.167 -35.639 1.00 69.56 261 GLU A O 1
ATOM 2156 N N . PRO A 1 262 ? 20.381 -4.859 -33.561 1.00 56.34 262 PRO A N 1
ATOM 2157 C CA . PRO A 1 262 ? 21.757 -5.096 -33.126 1.00 56.34 262 PRO A CA 1
ATOM 2158 C C . PRO A 1 262 ? 22.411 -6.314 -33.796 1.00 56.34 262 PRO A C 1
ATOM 2160 O O . PRO A 1 262 ? 21.692 -7.289 -34.123 1.00 56.34 262 PRO A O 1
#

Foldseek 3Di:
DDDDDDDDDDDDDPDPPDPPVVVVVVPVVVPPDPCPVLQAAAAFAWEAEPNDIWTWLDDLQVVDVVLLVLVLVVDDPQWDADSNGRSQKGWYWYQDPQFIWTAWIWGAGPVRDIDIDGQVNCCVSQVVQDDPNTGTSQVGFAKIKIEDDDFQDDDSHRSPTDHQKIKIFGDHSRGTPDIDIDGDHDADDQDPVNVVVVLVVQQPCVVVVVCPPKAKDWDWDDFDADPRGHTDDIDTDFIAIPPGGGDDPVVVVVRRVSSNPD

Nearest PDB structures (foldseek):
  7fdp-assembly1_A  TM=2.456E-01  e=2.998E-01  Photorhabdus akhurstii
  6yc7-assembly1_E  TM=3.596E-01  e=4.507E+00  Corynebacterium glutamicum
  2hvq-assembly1_A  TM=2.712E-01  e=2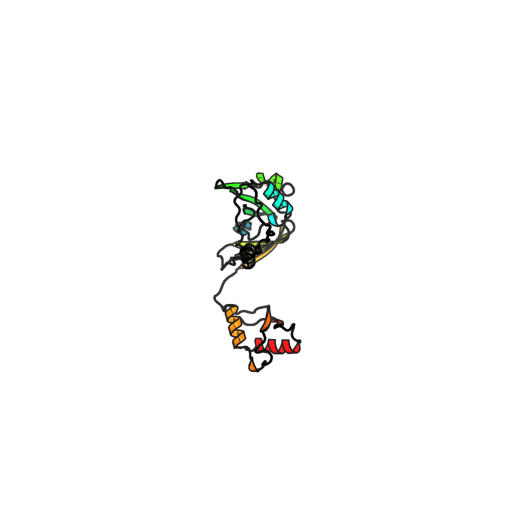.011E+00  Tequatrovirus T4
  2p1j-assembly1_A  TM=2.793E-01  e=4.775E+00  Thermotoga maritima MSB8
  6ozi-assembly1_B  TM=3.525E-01  e=7.574E+00  Ciona intestinalis

pLDDT: mean 81.25, std 19.01, range [33.88, 98.62]

Sequence (262 aa):
MKKRPVNNPKKYPLMKTLSAFRRFVFFTTLLLTPLSAWSSAQLGEWIFFQGEKWILLNKPIEKDVVLAQTLNRSLPDDICCSMANSSGYTATWAIEKGELLLYCIDFETDTKADVRLEAKQLKQVFRSYYRKGKIHARWFNGTLRMAKGKVIEYIHDGYLRMFETECILTIQEGKVFCTQVYHNDKREGMRLIEAHEELSRLFPWSQFPNYKDKHIVFSVRDFKLTSDGKLLDVSVYNIYTKPDTLLAENKQRSLILALKEP

Organism: NCBI:txid749906